Protein AF-A0A534QFB8-F1 (afdb_monomer_lite)

Secondary structure (DSSP, 8-state):
------------SSHHHHHHHHHHHHHHHHHHHHHHHHHHHHHHHHHHHHHHHHHTTSS---------------GGG------HHHHHHHHHHHHHHHHHHHHH-HHHHHHHTT---S-GGGHHHHHHHHIIIIIIHHHHHHHHHHHHHHSTTTTHHHHHHHHHHHHHHHHHHHHHHHHH---HHHHHHHHHHHHHHHHHHHHHHHHS------------PPP-

Foldseek 3Di:
DDDDDDDDDDDDDPPVVVVVVVVVVVVVVVVVVVVVVVVVVVVVVVVVVVVVVVVVPPPPPDDDDDPPPVPPDDCPPVPPDDALLVLLQVLLVVLQVQQQCQQPPVVVVCVLQVHDDPDPVCPVVSSVCSNVPRHVVSNVLSVQSNVCSVPLQVNLVSLLVSLVVLVVVLVVLVVCCVPVNDPPDSSVVSNVVSCVSSVSSNVSSVPRDHPPPPDPPPPPDDDD

Radius of gyration: 29.97 Å; chains: 1; bounding box: 71×82×106 Å

Structure (mmCIF, N/CA/C/O backbone):
data_AF-A0A534QFB8-F1
#
_entry.id   AF-A0A534QFB8-F1
#
loop_
_atom_site.group_PDB
_atom_site.id
_atom_site.type_symbol
_atom_site.label_atom_id
_atom_site.label_alt_id
_atom_site.label_comp_id
_atom_site.label_asym_id
_atom_site.label_entity_id
_atom_site.label_seq_id
_atom_site.pdbx_PDB_ins_code
_atom_site.Cartn_x
_atom_site.Cartn_y
_atom_site.Cartn_z
_atom_site.occupancy
_atom_site.B_iso_or_equiv
_atom_site.auth_seq_id
_atom_site.auth_comp_id
_atom_site.auth_asym_id
_atom_site.auth_atom_id
_atom_site.pdbx_PDB_model_num
ATOM 1 N N . MET A 1 1 ? -33.494 62.310 50.498 1.00 48.44 1 MET A N 1
ATOM 2 C CA . MET A 1 1 ? -32.361 61.360 50.443 1.00 48.44 1 MET A CA 1
ATOM 3 C C . MET A 1 1 ? -32.574 60.479 49.230 1.00 48.44 1 MET A C 1
ATOM 5 O O . MET A 1 1 ? -33.667 59.944 49.135 1.00 48.44 1 MET A O 1
ATOM 9 N N . SER A 1 2 ? -31.607 60.451 48.306 1.00 49.94 2 SER A N 1
ATOM 10 C CA . SER A 1 2 ? -31.335 59.411 47.291 1.00 49.94 2 SER A CA 1
ATOM 11 C C . SER A 1 2 ? -30.697 60.076 46.075 1.00 49.94 2 SER A C 1
ATOM 13 O O . SER A 1 2 ? -31.367 60.683 45.246 1.00 49.94 2 SER A O 1
ATOM 15 N N . SER A 1 3 ? -29.373 60.004 46.042 1.00 57.75 3 SER A N 1
ATOM 16 C CA . SER A 1 3 ? -28.504 60.440 44.956 1.00 57.75 3 SER A CA 1
ATOM 17 C C . SER A 1 3 ? -27.605 59.255 44.590 1.00 57.75 3 SER A C 1
ATOM 19 O O . SER A 1 3 ? -27.357 58.414 45.456 1.00 57.75 3 SER A O 1
ATOM 21 N N . ILE A 1 4 ? -27.050 59.288 43.368 1.00 57.69 4 ILE A N 1
ATOM 22 C CA . ILE A 1 4 ? -25.977 58.420 42.824 1.00 57.69 4 ILE A CA 1
ATOM 23 C C . ILE A 1 4 ? -26.530 57.059 42.307 1.00 57.69 4 ILE A C 1
ATOM 25 O O . ILE A 1 4 ? -27.310 56.415 42.989 1.00 57.69 4 ILE A O 1
ATOM 29 N N . SER A 1 5 ? -26.253 56.539 41.102 1.00 53.75 5 SER A N 1
ATOM 30 C CA . SER A 1 5 ? -25.060 56.648 40.258 1.00 53.75 5 SER A CA 1
ATOM 31 C C . SER A 1 5 ? -25.337 56.369 38.774 1.00 53.75 5 SER A C 1
ATOM 33 O O . SER A 1 5 ? -26.060 55.439 38.422 1.00 53.75 5 SER A O 1
ATOM 35 N N . SER A 1 6 ? -24.654 57.135 37.925 1.00 55.31 6 SER A N 1
ATOM 36 C CA . SER A 1 6 ? -24.476 56.934 36.486 1.00 55.31 6 SER A CA 1
ATOM 37 C C . SER A 1 6 ? -23.418 55.874 36.143 1.00 55.31 6 SER A C 1
ATOM 39 O O . SER A 1 6 ? -22.446 55.702 36.873 1.00 55.31 6 SER A O 1
ATOM 41 N N . ALA A 1 7 ? -23.596 55.306 34.943 1.00 61.50 7 ALA A N 1
ATOM 42 C CA . ALA A 1 7 ? -22.601 54.917 33.932 1.00 61.50 7 ALA A CA 1
ATOM 43 C C . ALA A 1 7 ? -21.503 53.887 34.264 1.00 61.50 7 ALA A C 1
ATOM 45 O O . ALA A 1 7 ? -20.575 54.174 35.007 1.00 61.50 7 ALA A O 1
ATOM 46 N N . ALA A 1 8 ? -21.484 52.779 33.506 1.00 50.09 8 ALA A N 1
ATOM 47 C CA . ALA A 1 8 ? -20.251 52.247 32.916 1.00 50.09 8 ALA A CA 1
ATOM 48 C C . ALA A 1 8 ? -20.514 51.184 31.833 1.00 50.09 8 ALA A C 1
ATOM 50 O O . ALA A 1 8 ? -21.460 50.408 31.908 1.00 50.09 8 ALA A O 1
ATOM 51 N N . CYS A 1 9 ? -19.539 51.092 30.923 1.00 46.06 9 CYS A N 1
ATOM 52 C CA . CYS A 1 9 ? -19.148 49.919 30.134 1.00 46.06 9 CYS A CA 1
ATOM 53 C C . CYS A 1 9 ? -19.670 49.814 28.687 1.00 46.06 9 CYS A C 1
ATOM 55 O O . CYS A 1 9 ? -20.481 48.963 28.336 1.00 46.06 9 CYS A O 1
ATOM 57 N N . SER A 1 10 ? -19.085 50.634 27.806 1.00 55.88 10 SER A N 1
ATOM 58 C CA . SER A 1 10 ? -19.049 50.395 26.358 1.00 55.88 10 SER A CA 1
ATOM 59 C C . SER A 1 10 ? -17.615 50.556 25.848 1.00 55.88 10 SER A C 1
ATOM 61 O O . SER A 1 10 ? -17.238 51.638 25.421 1.00 55.88 10 SER A O 1
ATOM 63 N N . THR A 1 11 ? -16.793 49.501 25.926 1.00 56.62 11 THR A N 1
ATOM 64 C CA . THR A 1 11 ? -15.461 49.430 25.279 1.00 56.62 11 THR A CA 1
ATOM 65 C C . THR A 1 11 ? -14.932 47.983 25.218 1.00 56.62 11 THR A C 1
ATOM 67 O O . THR A 1 11 ? -14.004 47.622 25.933 1.00 56.62 11 THR A O 1
ATOM 70 N N . SER A 1 12 ? -15.471 47.100 24.360 1.00 54.31 12 SER A N 1
ATOM 71 C CA . SER A 1 12 ? -14.835 45.772 24.157 1.00 54.31 12 SER A CA 1
ATOM 72 C C . SER A 1 12 ? -15.150 45.072 22.824 1.00 54.31 12 SER A C 1
ATOM 74 O O . SER A 1 12 ? -15.549 43.913 22.783 1.00 54.31 12 SER A O 1
ATOM 76 N N . THR A 1 13 ? -14.974 45.745 21.683 1.00 55.66 13 THR A N 1
ATOM 77 C CA . THR A 1 13 ? -15.097 45.073 20.363 1.00 55.66 13 THR A CA 1
ATOM 78 C C . THR A 1 13 ? -14.010 45.437 19.347 1.00 55.66 13 THR A C 1
ATOM 80 O O . THR A 1 13 ? -13.806 44.700 18.381 1.00 55.66 13 THR A O 1
ATOM 83 N N . SER A 1 14 ? -13.229 46.498 19.576 1.00 54.03 14 SER A N 1
ATOM 84 C CA . SER A 1 14 ? -12.241 46.991 18.598 1.00 54.03 14 SER A CA 1
ATOM 85 C C . SER A 1 14 ? -10.923 46.187 18.574 1.00 54.03 14 SER A C 1
ATOM 87 O O . SER A 1 14 ? -10.349 45.945 17.511 1.00 54.03 14 SER A O 1
ATOM 89 N N . SER A 1 15 ? -10.473 45.658 19.720 1.00 53.56 15 SER A N 1
ATOM 90 C CA . SER A 1 15 ? -9.182 44.946 19.834 1.00 53.56 15 SER A CA 1
ATOM 91 C C . SER A 1 15 ? -9.139 43.610 19.062 1.00 53.56 15 SER A C 1
ATOM 93 O O . SER A 1 15 ? -8.165 43.304 18.369 1.00 53.56 15 SER A O 1
ATOM 95 N N . LYS A 1 16 ? -10.237 42.838 19.060 1.00 52.81 16 LYS A N 1
ATOM 96 C CA . LYS A 1 16 ? -10.290 41.516 18.401 1.00 52.81 16 LYS A CA 1
ATOM 97 C C . LYS A 1 16 ? -10.215 41.572 16.869 1.00 52.81 16 LYS A C 1
ATOM 99 O O . LYS A 1 16 ? -9.762 40.603 16.256 1.00 52.81 16 LYS A O 1
ATOM 104 N N . ARG A 1 17 ? -10.613 42.679 16.225 1.00 52.41 17 ARG A N 1
ATOM 105 C CA . ARG A 1 17 ? -10.547 42.801 14.754 1.00 52.41 17 ARG A CA 1
ATOM 106 C C . ARG A 1 17 ? -9.124 43.032 14.237 1.00 52.41 17 ARG A C 1
ATOM 108 O O . ARG A 1 17 ? -8.785 42.494 13.184 1.00 52.41 17 ARG A O 1
ATOM 115 N N . ARG A 1 18 ? -8.258 43.740 14.976 1.00 54.69 18 ARG A N 1
ATOM 116 C CA . ARG A 1 18 ? -6.865 43.978 14.539 1.00 54.69 18 ARG A CA 1
ATOM 117 C C . ARG A 1 18 ? -5.996 42.715 14.579 1.00 54.69 18 ARG A C 1
ATOM 119 O O . ARG A 1 18 ? -5.185 42.518 13.677 1.00 54.69 18 ARG A O 1
ATOM 126 N N . ALA A 1 19 ? -6.216 41.810 15.535 1.00 53.47 19 ALA A N 1
ATOM 127 C CA . ALA A 1 19 ? -5.440 40.566 15.640 1.00 53.47 19 ALA A CA 1
ATOM 128 C C . ALA A 1 19 ? -5.720 39.558 14.500 1.00 53.47 19 ALA A C 1
ATOM 130 O O . ALA A 1 19 ? -4.818 38.842 14.056 1.00 53.47 19 ALA A O 1
ATOM 131 N N . ARG A 1 20 ? -6.954 39.523 13.973 1.00 54.84 20 ARG A N 1
ATOM 132 C CA . ARG A 1 20 ? -7.329 38.626 12.860 1.00 54.84 20 ARG A CA 1
ATOM 133 C C . ARG A 1 20 ? -6.796 39.083 11.496 1.00 54.84 20 ARG A C 1
ATOM 135 O O . ARG A 1 20 ? -6.536 38.245 10.642 1.00 54.84 20 ARG A O 1
ATOM 142 N N . SER A 1 21 ? -6.576 40.384 11.303 1.00 52.62 21 SER A N 1
ATOM 143 C CA . SER A 1 21 ? -6.041 40.918 10.040 1.00 52.62 21 SER A CA 1
ATOM 144 C C . SER A 1 21 ? -4.553 40.572 9.841 1.00 52.62 21 SER A C 1
ATOM 146 O O . SER A 1 21 ? -4.141 40.137 8.767 1.00 52.62 21 SER A O 1
ATOM 148 N N . SER A 1 22 ? -3.749 40.637 10.909 1.00 55.25 22 SER A N 1
ATOM 149 C CA . SER A 1 22 ? -2.299 40.370 10.846 1.00 55.25 22 SER A CA 1
ATOM 150 C C . SER A 1 22 ? -1.952 38.897 10.558 1.00 55.25 22 SER A C 1
ATOM 152 O O . SER A 1 22 ? -0.946 38.588 9.917 1.00 55.25 22 SER A O 1
ATOM 154 N N . SER A 1 23 ? -2.811 37.964 10.975 1.00 57.03 23 SER A N 1
ATOM 155 C CA . SER A 1 23 ? -2.599 36.522 10.789 1.00 57.03 23 SER A CA 1
ATOM 156 C C . SER A 1 23 ? -2.938 36.037 9.373 1.00 57.03 23 SER A C 1
ATOM 158 O O . SER A 1 23 ? -2.294 35.110 8.879 1.00 57.03 23 SER A O 1
ATOM 160 N N . ALA A 1 24 ? -3.883 36.685 8.685 1.00 57.88 24 ALA A N 1
ATOM 161 C CA . ALA A 1 24 ? -4.210 36.371 7.294 1.00 57.88 24 ALA A CA 1
ATOM 162 C C . ALA A 1 24 ? -3.088 36.799 6.329 1.00 57.88 24 ALA A C 1
ATOM 164 O O . ALA A 1 24 ? -2.687 36.018 5.466 1.00 57.88 24 ALA A O 1
ATOM 165 N N . VAL A 1 25 ? -2.508 37.988 6.532 1.00 59.31 25 VAL A N 1
ATOM 166 C CA . VAL A 1 25 ? -1.425 38.515 5.680 1.00 59.31 25 VAL A CA 1
ATOM 167 C C . VAL A 1 25 ? -0.155 37.657 5.780 1.00 59.31 25 VAL A C 1
ATOM 169 O O . VAL A 1 25 ? 0.458 37.345 4.758 1.00 59.31 25 VAL A O 1
ATOM 172 N N . ARG A 1 26 ? 0.200 37.165 6.979 1.00 59.56 26 ARG A N 1
ATOM 173 C CA . ARG A 1 26 ? 1.364 36.268 7.150 1.00 59.56 26 ARG A CA 1
ATOM 174 C C . ARG A 1 26 ? 1.216 34.931 6.413 1.00 59.56 26 ARG A C 1
ATOM 176 O O . ARG A 1 26 ? 2.203 34.421 5.888 1.00 59.56 26 ARG A O 1
ATOM 183 N N . ARG A 1 27 ? 0.000 34.374 6.315 1.00 59.59 27 ARG A N 1
ATOM 184 C CA . ARG A 1 27 ? -0.233 33.103 5.596 1.00 59.59 27 ARG A CA 1
ATOM 185 C C . ARG A 1 27 ? -0.089 33.243 4.081 1.00 59.59 27 ARG A C 1
ATOM 187 O O . ARG A 1 27 ? 0.358 32.300 3.431 1.00 59.59 27 ARG A O 1
ATOM 194 N N . VAL A 1 28 ? -0.434 34.403 3.520 1.00 60.19 28 VAL A N 1
ATOM 195 C CA . VAL A 1 28 ? -0.301 34.652 2.075 1.00 60.19 28 VAL A CA 1
ATOM 196 C C . VAL A 1 28 ? 1.170 34.798 1.678 1.00 60.19 28 VAL A C 1
ATOM 198 O O . VAL A 1 28 ? 1.582 34.236 0.663 1.00 60.19 28 VAL A O 1
ATOM 201 N N . HIS A 1 29 ? 1.985 35.462 2.505 1.00 55.56 29 HIS A N 1
ATOM 202 C CA . HIS A 1 29 ? 3.425 35.564 2.255 1.00 55.56 29 HIS A CA 1
ATOM 203 C C . HIS A 1 29 ? 4.137 34.208 2.357 1.00 55.56 29 HIS A C 1
ATOM 205 O O . HIS A 1 29 ? 4.905 33.875 1.459 1.00 55.56 29 HIS A O 1
ATOM 211 N N . ALA A 1 30 ? 3.813 33.378 3.356 1.00 56.94 30 ALA A N 1
ATOM 212 C CA . ALA A 1 30 ? 4.426 32.053 3.508 1.00 56.94 30 ALA A CA 1
ATOM 213 C C . ALA A 1 30 ? 4.143 31.108 2.320 1.00 56.94 30 ALA A C 1
ATOM 215 O O . ALA A 1 30 ? 5.029 30.370 1.891 1.00 56.94 30 ALA A O 1
ATOM 216 N N . LYS A 1 31 ? 2.933 31.158 1.738 1.00 56.03 31 LYS A N 1
ATOM 217 C CA . LYS A 1 31 ? 2.598 30.347 0.554 1.00 56.03 31 LYS A CA 1
ATOM 218 C C . LYS A 1 31 ? 3.376 30.766 -0.695 1.00 56.03 31 LYS A C 1
ATOM 220 O O . LYS A 1 31 ? 3.778 29.897 -1.465 1.00 56.03 31 LYS A O 1
ATOM 225 N N . LYS A 1 32 ? 3.621 32.067 -0.895 1.00 58.22 32 LYS A N 1
ATOM 226 C CA . LYS A 1 32 ? 4.434 32.536 -2.030 1.00 58.22 32 LYS A CA 1
ATOM 227 C C . LYS A 1 32 ? 5.890 32.086 -1.890 1.00 58.22 32 LYS A C 1
ATOM 229 O O . LYS A 1 32 ? 6.442 31.577 -2.858 1.00 58.22 32 LYS A O 1
ATOM 234 N N . SER A 1 33 ? 6.476 32.172 -0.695 1.00 57.50 33 SER A N 1
ATOM 235 C CA . SER A 1 33 ? 7.868 31.763 -0.445 1.00 57.50 33 SER A CA 1
ATOM 236 C C . SER A 1 33 ? 8.135 30.289 -0.775 1.00 57.50 33 SER A C 1
ATOM 238 O O . SER A 1 33 ? 9.146 29.975 -1.399 1.00 57.50 33 SER A O 1
ATOM 240 N N . ALA A 1 34 ? 7.211 29.389 -0.423 1.00 57.69 34 ALA A N 1
ATOM 241 C CA . ALA A 1 34 ? 7.346 27.960 -0.719 1.00 57.69 34 ALA A CA 1
ATOM 242 C C . ALA A 1 34 ? 7.285 27.660 -2.228 1.00 57.69 34 ALA A C 1
ATOM 244 O O . ALA A 1 34 ? 8.012 26.799 -2.722 1.00 57.69 34 ALA A O 1
ATOM 245 N N . SER A 1 35 ? 6.464 28.407 -2.974 1.00 61.66 35 SER A N 1
ATOM 246 C CA . SER A 1 35 ? 6.332 28.228 -4.423 1.00 61.66 35 SER A CA 1
ATOM 247 C C . SER A 1 35 ? 7.586 28.673 -5.189 1.00 61.66 35 SER A C 1
ATOM 249 O O . SER A 1 35 ? 7.954 28.029 -6.169 1.00 61.66 35 SER A O 1
ATOM 251 N N . TYR A 1 36 ? 8.278 29.725 -4.730 1.00 57.12 36 TYR A N 1
ATOM 252 C CA . TYR A 1 36 ? 9.546 30.166 -5.331 1.00 57.12 36 TYR A CA 1
ATOM 253 C C . TYR A 1 36 ? 10.712 29.216 -5.017 1.00 57.12 36 TYR A C 1
ATOM 255 O O . TYR A 1 36 ? 11.540 28.964 -5.890 1.00 57.12 36 TYR A O 1
ATOM 263 N N . ALA A 1 37 ? 10.755 28.637 -3.812 1.00 58.38 37 ALA A N 1
ATOM 264 C CA . ALA A 1 37 ? 11.776 27.650 -3.451 1.00 58.38 37 ALA A CA 1
ATOM 265 C C . ALA A 1 37 ? 11.653 26.353 -4.276 1.00 58.38 37 ALA A C 1
ATOM 267 O O . ALA A 1 37 ? 12.660 25.807 -4.725 1.00 58.38 37 ALA A O 1
ATOM 268 N N . ALA A 1 38 ? 10.422 25.897 -4.540 1.00 58.72 38 ALA A N 1
ATOM 269 C CA . ALA A 1 38 ? 10.179 24.735 -5.396 1.00 58.72 38 ALA A CA 1
ATOM 270 C C . ALA A 1 38 ? 10.586 24.992 -6.860 1.00 58.72 38 ALA A C 1
ATOM 272 O O . ALA A 1 38 ? 11.197 24.126 -7.483 1.00 58.72 38 ALA A O 1
ATOM 273 N N . ALA A 1 39 ? 10.315 26.190 -7.392 1.00 63.50 39 ALA A N 1
ATOM 274 C CA . ALA A 1 39 ? 10.711 26.559 -8.753 1.00 63.50 39 ALA A CA 1
ATOM 275 C C . ALA A 1 39 ? 12.242 26.610 -8.924 1.00 63.50 39 ALA A C 1
ATOM 277 O O .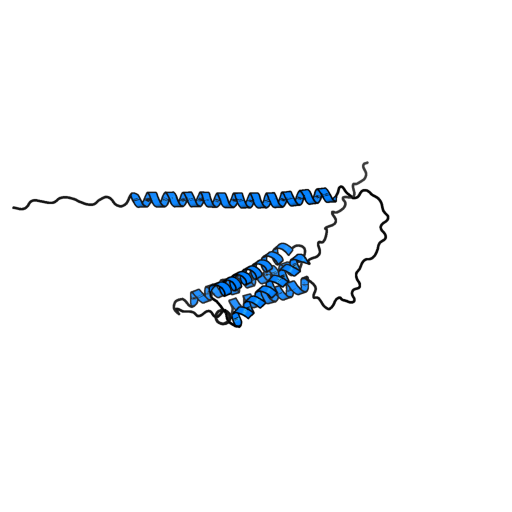 ALA A 1 39 ? 12.764 26.088 -9.906 1.00 63.50 39 ALA A O 1
ATOM 278 N N . LEU A 1 40 ? 12.969 27.156 -7.939 1.00 63.03 40 LEU A N 1
ATOM 279 C CA . LEU A 1 40 ? 14.437 27.209 -7.955 1.00 63.03 40 LEU A CA 1
ATOM 280 C C . LEU A 1 40 ? 15.090 25.816 -7.880 1.00 63.03 40 LEU A C 1
ATOM 282 O O . LEU A 1 40 ? 16.117 25.590 -8.515 1.00 63.03 40 LEU A O 1
ATOM 286 N N . SER A 1 41 ? 14.489 24.868 -7.152 1.00 68.25 41 SER A N 1
ATOM 287 C CA . SER A 1 41 ? 14.989 23.487 -7.079 1.00 68.25 41 SER A CA 1
ATOM 288 C C . SER A 1 41 ? 14.836 22.738 -8.407 1.00 68.25 41 SER A C 1
ATOM 290 O O . SER A 1 41 ? 15.749 22.015 -8.801 1.00 68.25 41 SER A O 1
ATOM 292 N N . VAL A 1 42 ? 13.722 22.935 -9.120 1.00 69.31 42 VAL A N 1
ATOM 293 C CA . VAL A 1 42 ? 13.498 22.306 -10.432 1.00 69.31 42 VAL A CA 1
ATOM 294 C C . VAL A 1 42 ? 14.472 22.857 -11.474 1.00 69.31 42 VAL A C 1
ATOM 296 O O . VAL A 1 42 ? 15.048 22.083 -12.235 1.00 69.31 42 VAL A O 1
ATOM 299 N N . ASP A 1 43 ? 14.725 24.166 -11.469 1.00 64.25 43 ASP A N 1
ATOM 300 C CA . ASP A 1 43 ? 15.638 24.795 -12.430 1.00 64.25 43 ASP A CA 1
ATOM 301 C C . ASP A 1 43 ? 17.106 24.388 -12.204 1.00 64.25 43 ASP A C 1
ATOM 303 O O . ASP A 1 43 ? 17.854 24.191 -13.165 1.00 64.25 43 ASP A O 1
ATOM 307 N N . ALA A 1 44 ? 17.512 24.179 -10.945 1.00 63.78 44 ALA A N 1
ATOM 308 C CA . ALA A 1 44 ? 18.833 23.647 -10.608 1.00 63.78 44 ALA A CA 1
ATOM 309 C C . ALA A 1 44 ? 19.013 22.197 -11.099 1.00 63.78 44 ALA A C 1
ATOM 311 O O . ALA A 1 44 ? 20.030 21.881 -11.714 1.00 63.78 44 ALA A O 1
ATOM 312 N N . ILE A 1 45 ? 17.996 21.343 -10.921 1.00 61.38 45 ILE A N 1
ATOM 313 C CA . ILE A 1 45 ? 17.998 19.953 -11.418 1.00 61.38 45 ILE A CA 1
ATOM 314 C C . ILE A 1 45 ? 18.023 19.915 -12.958 1.00 61.38 45 ILE A C 1
ATOM 316 O O . ILE A 1 45 ? 18.656 19.042 -13.554 1.00 61.38 45 ILE A O 1
ATOM 320 N N . LEU A 1 46 ? 17.364 20.866 -13.627 1.00 65.81 46 LEU A N 1
ATOM 321 C CA . LEU A 1 46 ? 17.350 20.956 -15.091 1.00 65.81 46 LEU A CA 1
ATOM 322 C C . LEU A 1 46 ? 18.629 21.565 -15.691 1.00 65.81 46 LEU A C 1
ATOM 324 O O . LEU A 1 46 ? 18.917 21.311 -16.864 1.00 65.81 46 LEU A O 1
ATOM 328 N N . ARG A 1 47 ? 19.397 22.365 -14.939 1.00 63.56 47 ARG A N 1
ATOM 329 C CA . ARG A 1 47 ? 20.734 22.821 -15.369 1.00 63.56 47 ARG A CA 1
ATOM 330 C C . ARG A 1 47 ? 21.768 21.709 -15.277 1.00 63.56 47 ARG A C 1
ATOM 332 O O . ARG A 1 47 ? 22.425 21.447 -16.276 1.00 63.56 47 ARG A O 1
ATOM 339 N N . ASP A 1 48 ? 21.813 20.996 -14.155 1.00 60.31 48 ASP A N 1
ATOM 340 C CA . ASP A 1 48 ? 22.760 19.891 -13.942 1.00 60.31 48 ASP A CA 1
ATOM 341 C C . ASP A 1 48 ? 22.627 18.796 -15.021 1.00 60.31 48 ASP A C 1
ATOM 343 O O . ASP A 1 48 ? 23.604 18.267 -15.551 1.00 60.31 48 ASP A O 1
ATOM 347 N N . ARG A 1 49 ? 21.392 18.534 -15.468 1.00 52.53 49 ARG A N 1
ATOM 348 C CA . ARG A 1 49 ? 21.125 17.561 -16.535 1.00 52.53 49 ARG A CA 1
ATOM 349 C C . ARG A 1 49 ? 21.609 17.994 -17.925 1.00 52.53 49 ARG A C 1
ATOM 351 O O . ARG A 1 49 ? 21.833 17.122 -18.763 1.00 52.53 49 ARG A O 1
ATOM 358 N N . ARG A 1 50 ? 21.724 19.302 -18.194 1.00 56.75 50 ARG A N 1
ATOM 359 C CA . ARG A 1 50 ? 22.166 19.826 -19.500 1.00 56.75 50 ARG A CA 1
ATOM 360 C C . ARG A 1 50 ? 23.680 19.755 -19.658 1.00 56.75 50 ARG A C 1
ATOM 362 O O . ARG A 1 50 ? 24.141 19.365 -20.727 1.00 56.75 50 ARG A O 1
ATOM 369 N N . ASP A 1 51 ? 24.431 20.025 -18.598 1.00 56.53 51 ASP A N 1
ATOM 370 C CA . ASP A 1 51 ? 25.897 20.013 -18.657 1.00 56.53 51 ASP A CA 1
ATOM 371 C C . ASP A 1 51 ? 26.447 18.588 -18.858 1.00 56.53 51 ASP A C 1
ATOM 373 O O . ASP A 1 51 ? 27.414 18.380 -19.594 1.00 56.53 51 ASP A O 1
ATOM 377 N N . PHE A 1 52 ? 25.754 17.574 -18.325 1.00 51.28 52 PHE A N 1
ATOM 378 C CA . PHE A 1 52 ? 26.111 16.170 -18.547 1.00 51.28 52 PHE A CA 1
ATOM 379 C C . PHE A 1 52 ? 25.912 15.712 -20.003 1.00 51.28 52 PHE A C 1
ATOM 381 O O . PHE A 1 52 ? 26.675 14.888 -20.509 1.00 51.28 52 PHE A O 1
ATOM 388 N N . THR A 1 53 ? 24.906 16.241 -20.709 1.00 54.12 53 THR A N 1
ATOM 389 C CA . THR A 1 53 ? 24.654 15.861 -22.110 1.00 54.12 53 THR A CA 1
ATOM 390 C C . THR A 1 53 ? 25.670 16.444 -23.086 1.00 54.12 53 THR A C 1
ATOM 392 O O . THR A 1 53 ? 25.971 15.798 -24.087 1.00 54.12 53 THR A O 1
ATOM 395 N N . THR A 1 54 ? 26.241 17.613 -22.793 1.00 54.78 54 THR A N 1
ATOM 396 C CA . THR A 1 54 ? 27.221 18.260 -23.678 1.00 54.78 54 THR A CA 1
ATOM 397 C C . THR A 1 54 ? 28.577 17.553 -23.622 1.00 54.78 54 THR A C 1
ATOM 399 O O . THR A 1 54 ? 29.200 17.334 -24.656 1.00 54.78 54 THR A O 1
ATOM 402 N N . SER A 1 55 ? 28.986 17.075 -22.441 1.00 52.16 55 SER A N 1
ATOM 403 C CA . SER A 1 55 ? 30.273 16.385 -22.259 1.00 52.16 55 SER A CA 1
ATOM 404 C C . SER A 1 55 ? 30.364 15.025 -22.970 1.00 52.16 55 SER A C 1
ATOM 406 O O . SER A 1 55 ? 31.469 14.560 -23.243 1.00 52.16 55 SER A O 1
ATOM 408 N N . LEU A 1 56 ? 29.239 14.375 -23.282 1.00 53.31 56 LEU A N 1
ATOM 409 C CA . LEU A 1 56 ? 29.230 13.046 -23.908 1.00 53.31 56 LEU A CA 1
ATOM 410 C C . LEU A 1 56 ? 29.351 13.066 -25.439 1.00 53.31 56 LEU A C 1
ATOM 412 O O . LEU A 1 56 ? 29.637 12.023 -26.026 1.00 53.31 56 LEU A O 1
ATOM 416 N N . TYR A 1 57 ? 29.165 14.222 -26.084 1.00 51.09 57 TYR A N 1
ATOM 417 C CA . TYR A 1 57 ? 29.242 14.339 -27.546 1.00 51.09 57 TYR A CA 1
ATOM 418 C C . TYR A 1 57 ? 30.603 14.821 -28.069 1.00 51.09 57 TYR A C 1
ATOM 420 O O . TYR A 1 57 ? 30.892 14.625 -29.246 1.00 51.09 57 TYR A O 1
ATOM 428 N N . GLU A 1 58 ? 31.471 15.376 -27.221 1.00 50.62 58 GLU A N 1
ATOM 429 C CA . GLU A 1 58 ? 32.748 15.966 -27.659 1.00 50.62 58 GLU A CA 1
ATOM 430 C C . GLU A 1 58 ? 33.926 14.969 -27.726 1.00 50.62 58 GLU A C 1
ATOM 432 O O . GLU A 1 58 ? 35.006 15.316 -28.188 1.00 50.62 58 GLU A O 1
ATOM 437 N N . GLY A 1 59 ? 33.737 13.712 -27.303 1.00 48.88 59 GLY A N 1
ATOM 438 C CA . GLY A 1 59 ? 34.837 12.752 -27.108 1.00 48.88 59 GLY A CA 1
ATOM 439 C C . GLY A 1 59 ? 34.929 11.565 -28.075 1.00 48.88 59 GLY A C 1
ATOM 440 O O . GLY A 1 59 ? 35.657 10.623 -27.770 1.00 48.88 59 GLY A O 1
ATOM 441 N N . ARG A 1 60 ? 34.183 11.516 -29.190 1.00 48.12 60 ARG A N 1
ATOM 442 C CA . ARG A 1 60 ? 34.130 10.303 -30.041 1.00 48.12 60 ARG A CA 1
ATOM 443 C C . ARG A 1 60 ? 34.297 10.573 -31.532 1.00 48.12 60 ARG A C 1
ATOM 445 O O . ARG A 1 60 ? 33.442 10.214 -32.336 1.00 48.12 60 ARG A O 1
ATOM 452 N N . ALA A 1 61 ? 35.434 11.158 -31.884 1.00 53.22 61 ALA A N 1
ATOM 453 C CA . ALA A 1 61 ? 35.892 11.291 -33.263 1.00 53.22 61 ALA A CA 1
ATOM 454 C C . ALA A 1 61 ? 37.227 10.566 -33.499 1.00 53.22 61 ALA A C 1
ATOM 456 O O . ALA A 1 61 ? 38.061 11.086 -34.218 1.00 53.22 61 ALA A O 1
ATOM 457 N N . ASP A 1 62 ? 37.422 9.365 -32.942 1.00 51.06 62 ASP A N 1
ATOM 458 C CA . ASP A 1 62 ? 38.563 8.517 -33.303 1.00 51.06 62 ASP A CA 1
ATOM 459 C C . ASP A 1 62 ? 38.073 7.135 -33.740 1.00 51.06 62 ASP A C 1
ATOM 461 O O . ASP A 1 62 ? 37.505 6.351 -32.971 1.00 51.06 62 ASP A O 1
ATOM 465 N N . GLY A 1 63 ? 38.248 6.875 -35.035 1.00 58.38 63 GLY A N 1
ATOM 466 C CA . GLY A 1 63 ? 37.904 5.626 -35.690 1.00 58.38 63 GLY A CA 1
ATOM 467 C C . GLY A 1 63 ? 38.746 4.468 -35.167 1.00 58.38 63 GLY A C 1
ATOM 468 O O . GLY A 1 63 ? 39.941 4.379 -35.427 1.00 58.38 63 GLY A O 1
ATOM 469 N N . ALA A 1 64 ? 38.094 3.529 -34.490 1.00 47.94 64 ALA A N 1
ATOM 470 C CA . ALA A 1 64 ? 38.631 2.203 -34.246 1.00 47.94 64 ALA A CA 1
ATOM 471 C C . ALA A 1 64 ? 37.532 1.175 -34.521 1.00 47.94 64 ALA A C 1
ATOM 473 O O . ALA A 1 64 ? 36.456 1.188 -33.923 1.00 47.94 64 ALA A O 1
ATOM 474 N N . THR A 1 65 ? 37.821 0.309 -35.486 1.00 50.94 65 THR A N 1
ATOM 475 C CA . THR A 1 65 ? 37.038 -0.838 -35.945 1.00 50.94 65 THR A CA 1
ATOM 476 C C . THR A 1 65 ? 36.381 -1.597 -34.792 1.00 50.94 65 THR A C 1
ATOM 478 O O . THR A 1 65 ? 37.053 -2.271 -34.007 1.00 50.94 65 THR A O 1
ATOM 481 N N . ALA A 1 66 ? 35.054 -1.508 -34.716 1.00 46.81 66 ALA A N 1
ATOM 482 C CA . ALA A 1 66 ? 34.239 -2.227 -33.753 1.00 46.81 66 ALA A CA 1
ATOM 483 C C . ALA A 1 66 ? 34.264 -3.731 -34.062 1.00 46.81 66 ALA A C 1
ATOM 485 O O . ALA A 1 66 ? 33.498 -4.238 -34.881 1.00 46.81 66 ALA A O 1
ATOM 486 N N . LYS A 1 67 ? 35.140 -4.467 -33.371 1.00 42.78 67 LYS A N 1
ATOM 487 C CA . LYS A 1 67 ? 34.903 -5.887 -33.114 1.00 42.78 67 LYS A CA 1
ATOM 488 C C . LYS A 1 67 ? 33.584 -5.978 -32.348 1.00 42.78 67 LYS A C 1
ATOM 490 O O . LYS A 1 67 ? 33.511 -5.552 -31.198 1.00 42.78 67 LYS A O 1
ATOM 495 N N . VAL A 1 68 ? 32.562 -6.539 -32.990 1.00 52.28 68 VAL A N 1
ATOM 496 C CA . VAL A 1 68 ? 31.337 -7.015 -32.341 1.00 52.28 68 VAL A CA 1
ATOM 497 C C . VAL A 1 68 ? 31.741 -8.166 -31.423 1.00 52.28 68 VAL A C 1
ATOM 499 O O . VAL A 1 68 ? 31.726 -9.336 -31.793 1.00 52.28 68 VAL A O 1
ATOM 502 N N . VAL A 1 69 ? 32.214 -7.821 -30.230 1.00 51.34 69 VAL A N 1
ATOM 503 C CA . VAL A 1 69 ? 32.276 -8.748 -29.111 1.00 51.34 69 VAL A CA 1
ATOM 504 C C . VAL A 1 69 ? 30.836 -8.838 -28.631 1.00 51.34 69 VAL A C 1
ATOM 506 O O . VAL A 1 69 ? 30.346 -7.915 -27.982 1.00 51.34 69 VAL A O 1
ATOM 509 N N . ASP A 1 70 ? 30.138 -9.904 -29.027 1.00 55.72 70 ASP A N 1
ATOM 510 C CA . ASP A 1 70 ? 28.815 -10.260 -28.507 1.00 55.72 70 ASP A CA 1
ATOM 511 C C . ASP A 1 70 ? 29.003 -10.616 -27.022 1.00 55.72 70 ASP A C 1
ATOM 513 O O . ASP A 1 70 ? 29.149 -11.770 -26.627 1.00 55.72 70 ASP A O 1
ATOM 517 N N . GLY A 1 71 ? 29.134 -9.577 -26.194 1.00 53.06 71 GLY A N 1
ATOM 518 C CA . GLY A 1 71 ? 29.365 -9.632 -24.755 1.00 53.06 71 GLY A CA 1
ATOM 519 C C . GLY A 1 71 ? 28.099 -10.000 -23.999 1.00 53.06 71 GLY A C 1
ATOM 520 O O . GLY A 1 71 ? 27.838 -9.436 -22.939 1.00 53.06 71 GLY A O 1
ATOM 521 N N . ARG A 1 72 ? 27.286 -10.904 -24.554 1.00 59.09 72 ARG A N 1
ATOM 522 C CA . ARG A 1 72 ? 26.159 -11.486 -23.840 1.00 59.09 72 ARG A CA 1
ATOM 523 C C . ARG A 1 72 ? 26.738 -12.363 -22.727 1.00 59.09 72 ARG A C 1
ATOM 525 O O . ARG A 1 72 ? 27.358 -13.382 -23.035 1.00 59.09 72 ARG A O 1
ATOM 532 N N . PRO A 1 73 ? 26.603 -11.978 -21.443 1.00 54.06 73 PRO A N 1
ATOM 533 C CA . PRO A 1 73 ? 27.017 -12.857 -20.366 1.00 54.06 73 PRO A CA 1
ATOM 534 C C . PRO A 1 73 ? 26.203 -14.158 -20.457 1.00 54.06 73 PRO A C 1
ATOM 536 O O . PRO A 1 73 ? 25.020 -14.110 -20.800 1.00 54.06 73 PRO A O 1
ATOM 539 N N . PRO A 1 74 ? 26.820 -15.318 -20.183 1.00 48.66 74 PRO A N 1
ATOM 540 C CA . PRO A 1 74 ? 26.169 -16.610 -20.333 1.00 48.66 74 PRO A CA 1
ATOM 541 C C . PRO A 1 74 ? 24.926 -16.713 -19.434 1.00 48.66 74 PRO A C 1
ATOM 543 O O . PRO A 1 74 ? 24.999 -16.563 -18.214 1.00 48.66 74 PRO A O 1
ATOM 546 N N . ASP A 1 75 ? 23.782 -17.013 -20.056 1.00 57.47 75 ASP A N 1
ATOM 547 C CA . ASP A 1 75 ? 22.452 -17.148 -19.438 1.00 57.47 75 ASP A CA 1
ATOM 548 C C . ASP A 1 75 ? 22.336 -18.308 -18.418 1.00 57.47 75 ASP A C 1
ATOM 550 O O . ASP A 1 75 ? 21.275 -18.530 -17.835 1.00 57.47 75 ASP A O 1
ATOM 554 N N . CYS A 1 76 ? 23.410 -19.054 -18.149 1.00 49.56 76 CYS A N 1
ATOM 555 C CA . CYS A 1 76 ? 23.373 -20.267 -17.328 1.00 49.56 76 CYS A CA 1
ATOM 556 C C . CYS A 1 76 ? 23.444 -20.039 -15.805 1.00 49.56 76 CYS A C 1
ATOM 558 O O . CYS A 1 76 ? 23.221 -20.985 -15.054 1.00 49.56 76 CYS A O 1
ATOM 560 N N . ILE A 1 77 ? 23.663 -18.805 -15.327 1.00 48.75 77 ILE A N 1
ATOM 561 C CA . ILE A 1 77 ? 23.494 -18.433 -13.900 1.00 48.75 77 ILE A CA 1
ATOM 562 C C . ILE A 1 77 ? 22.321 -17.452 -13.738 1.00 48.75 77 ILE A C 1
ATOM 564 O O . ILE A 1 77 ? 22.293 -16.585 -12.868 1.00 48.75 77 ILE A O 1
ATOM 568 N N . ARG A 1 78 ? 21.301 -17.553 -14.595 1.00 49.81 78 ARG A N 1
ATOM 569 C CA . ARG A 1 78 ? 20.042 -16.826 -14.411 1.00 49.81 78 ARG A CA 1
ATOM 570 C C . ARG A 1 78 ? 19.072 -17.707 -13.638 1.00 49.81 78 ARG A C 1
ATOM 572 O O . ARG A 1 78 ? 18.083 -18.190 -14.179 1.00 49.81 78 ARG A O 1
ATOM 579 N N . GLY A 1 79 ? 19.374 -17.933 -12.361 1.00 48.22 79 GLY A N 1
ATOM 580 C CA . GLY A 1 79 ? 18.456 -18.575 -11.425 1.00 48.22 79 GLY A CA 1
ATOM 581 C C . GLY A 1 79 ? 17.172 -17.757 -11.308 1.00 48.22 79 GLY A C 1
ATOM 582 O O . GLY A 1 79 ? 17.106 -16.854 -10.488 1.00 48.22 79 GLY A O 1
ATOM 583 N N . GLY A 1 80 ? 16.197 -18.023 -12.181 1.00 57.75 80 GLY A N 1
ATOM 584 C CA . GLY A 1 80 ? 14.770 -17.713 -12.046 1.00 57.75 80 GLY A CA 1
ATOM 585 C C . GLY A 1 80 ? 14.367 -16.326 -11.535 1.00 57.75 80 GLY A C 1
ATOM 586 O O . GLY A 1 80 ? 13.297 -16.209 -10.947 1.00 57.75 80 GLY A O 1
ATOM 587 N N . ILE A 1 81 ? 15.178 -15.276 -11.699 1.00 61.91 81 ILE A N 1
ATOM 588 C CA . ILE A 1 81 ? 14.797 -13.943 -11.220 1.00 61.91 81 ILE A CA 1
ATOM 589 C C . ILE A 1 81 ? 13.684 -13.447 -12.142 1.00 61.91 81 ILE A C 1
ATOM 591 O O . ILE A 1 81 ? 13.931 -13.149 -13.314 1.00 61.91 81 ILE A O 1
ATOM 595 N N . MET A 1 82 ? 12.454 -13.410 -11.621 1.00 70.12 82 MET A N 1
ATOM 596 C CA . MET A 1 82 ? 11.282 -12.895 -12.328 1.00 70.12 82 MET A CA 1
ATOM 597 C C . MET A 1 82 ? 11.609 -11.569 -13.022 1.00 70.12 82 MET A C 1
ATOM 599 O O . MET A 1 82 ? 12.329 -10.721 -12.485 1.00 70.12 82 MET A O 1
ATOM 603 N N . THR A 1 83 ? 11.088 -11.389 -14.238 1.00 86.62 83 THR A N 1
ATOM 604 C CA . THR A 1 83 ? 11.318 -10.148 -14.984 1.00 86.62 83 THR A CA 1
ATOM 605 C C . THR A 1 83 ? 10.772 -8.952 -14.190 1.00 86.62 83 THR A C 1
ATOM 607 O O . THR A 1 83 ? 9.759 -9.099 -13.502 1.00 86.62 83 THR A O 1
ATOM 610 N N . PRO A 1 84 ? 11.371 -7.749 -14.298 1.00 85.69 84 PRO A N 1
ATOM 611 C CA . PRO A 1 84 ? 10.903 -6.573 -13.557 1.00 85.69 84 PRO A CA 1
ATOM 612 C C . PRO A 1 84 ? 9.413 -6.271 -13.777 1.00 85.69 84 PRO A C 1
ATOM 614 O O . PRO A 1 84 ? 8.725 -5.833 -12.860 1.00 85.69 84 PRO A O 1
ATOM 617 N N . ARG A 1 85 ? 8.898 -6.577 -14.978 1.00 88.94 85 ARG A N 1
ATOM 618 C CA . ARG A 1 85 ? 7.467 -6.497 -15.304 1.00 88.94 85 ARG A CA 1
ATOM 619 C C . ARG A 1 85 ? 6.634 -7.442 -14.445 1.00 88.94 85 ARG A C 1
ATOM 621 O O . ARG A 1 85 ? 5.677 -6.998 -13.825 1.00 88.94 85 ARG A O 1
ATOM 628 N N . VAL A 1 86 ? 7.012 -8.720 -14.378 1.00 90.88 86 VAL A N 1
ATOM 629 C CA . VAL A 1 86 ? 6.297 -9.720 -13.570 1.00 90.88 86 VAL A CA 1
ATOM 630 C C . VAL A 1 86 ? 6.312 -9.316 -12.097 1.00 90.88 86 VAL A C 1
ATOM 632 O O . VAL A 1 86 ? 5.261 -9.320 -11.464 1.00 90.88 86 VAL A O 1
ATOM 635 N N . THR A 1 87 ? 7.456 -8.868 -11.576 1.00 91.31 87 THR A N 1
ATOM 636 C CA . THR A 1 87 ? 7.557 -8.388 -10.191 1.00 91.31 87 THR A CA 1
ATOM 637 C C . THR A 1 87 ? 6.627 -7.201 -9.926 1.00 91.31 87 THR A C 1
ATOM 639 O O . THR A 1 87 ? 5.890 -7.223 -8.942 1.00 91.31 87 THR A O 1
ATOM 642 N N . ALA A 1 88 ? 6.600 -6.187 -10.801 1.00 93.44 88 ALA A N 1
ATOM 643 C CA . ALA A 1 88 ? 5.688 -5.051 -10.643 1.00 93.44 88 ALA A CA 1
ATOM 644 C C . ALA A 1 88 ? 4.213 -5.459 -10.722 1.00 93.44 88 ALA A C 1
ATOM 646 O O . ALA A 1 88 ? 3.421 -4.967 -9.925 1.00 93.44 88 ALA A O 1
ATOM 647 N N . ILE A 1 89 ? 3.846 -6.368 -11.632 1.00 95.19 89 ILE A N 1
ATOM 648 C CA . ILE A 1 89 ? 2.472 -6.878 -11.744 1.00 95.19 89 ILE A CA 1
ATOM 649 C C . ILE A 1 89 ? 2.066 -7.580 -10.445 1.00 95.19 89 ILE A C 1
ATOM 651 O O . ILE A 1 89 ? 1.025 -7.253 -9.882 1.00 95.19 89 ILE A O 1
ATOM 655 N N . VAL A 1 90 ? 2.895 -8.498 -9.937 1.00 95.81 90 VAL A N 1
ATOM 656 C CA . VAL A 1 90 ? 2.614 -9.233 -8.693 1.00 95.81 90 VAL A CA 1
ATOM 657 C C . VAL A 1 90 ? 2.436 -8.268 -7.524 1.00 95.81 90 VAL A C 1
ATOM 659 O O . VAL A 1 90 ? 1.435 -8.342 -6.811 1.00 95.81 90 VAL A O 1
ATOM 662 N N . VAL A 1 91 ? 3.365 -7.325 -7.355 1.00 95.81 91 VAL A N 1
ATOM 663 C CA . VAL A 1 91 ? 3.286 -6.330 -6.279 1.00 95.81 91 VAL A CA 1
ATOM 664 C C . VAL A 1 91 ? 2.042 -5.450 -6.424 1.00 95.81 91 VAL A C 1
ATOM 666 O O . VAL A 1 91 ? 1.330 -5.234 -5.446 1.00 95.81 91 VAL A O 1
ATOM 669 N N . ALA A 1 92 ? 1.731 -4.982 -7.633 1.00 96.50 92 ALA A N 1
ATOM 670 C CA . ALA A 1 92 ? 0.542 -4.177 -7.886 1.00 96.50 92 ALA A CA 1
ATOM 671 C C . ALA A 1 92 ? -0.751 -4.927 -7.536 1.00 96.50 92 ALA A C 1
ATOM 673 O O . ALA A 1 92 ? -1.638 -4.348 -6.909 1.00 96.50 92 ALA A O 1
ATOM 674 N N . PHE A 1 93 ? -0.836 -6.218 -7.871 1.00 97.50 93 PHE A N 1
ATOM 675 C CA . PHE A 1 93 ? -1.963 -7.067 -7.483 1.00 97.50 93 PHE A CA 1
ATOM 676 C C . PHE A 1 93 ? -2.082 -7.217 -5.967 1.00 97.50 93 PHE A C 1
ATOM 678 O O . PHE A 1 93 ? -3.187 -7.104 -5.444 1.00 97.50 93 PHE A O 1
ATOM 685 N N . VAL A 1 94 ? -0.973 -7.417 -5.248 1.00 97.00 94 VAL A N 1
ATOM 686 C CA . VAL A 1 94 ? -0.992 -7.486 -3.776 1.00 97.00 94 VAL A CA 1
ATOM 687 C C . VAL A 1 94 ? -1.537 -6.189 -3.174 1.00 97.00 94 VAL A C 1
ATOM 689 O O . VAL A 1 94 ? -2.426 -6.234 -2.324 1.00 97.00 94 VAL A O 1
ATOM 692 N N . ILE A 1 95 ? -1.060 -5.033 -3.647 1.00 96.69 95 ILE A N 1
ATOM 693 C CA . ILE A 1 95 ? -1.533 -3.717 -3.187 1.00 96.69 95 ILE A CA 1
ATOM 694 C C . ILE A 1 95 ? -3.028 -3.543 -3.490 1.00 96.69 95 ILE A C 1
ATOM 696 O O . ILE A 1 95 ? -3.789 -3.098 -2.630 1.00 96.69 95 ILE A O 1
ATOM 700 N N . LEU A 1 96 ? -3.458 -3.919 -4.697 1.00 97.62 96 LEU A N 1
ATOM 701 C CA . LEU A 1 96 ? -4.849 -3.811 -5.127 1.00 97.62 96 LEU A CA 1
ATOM 702 C C . LEU A 1 96 ? -5.773 -4.688 -4.271 1.00 97.62 96 LEU A C 1
ATOM 704 O O . LEU A 1 96 ? -6.805 -4.209 -3.806 1.00 97.62 96 LEU A O 1
ATOM 708 N N . LEU A 1 97 ? -5.393 -5.946 -4.025 1.00 97.56 97 LEU A N 1
ATOM 709 C CA . LEU A 1 97 ? -6.150 -6.868 -3.174 1.00 97.56 97 LEU A CA 1
ATOM 710 C C . LEU A 1 97 ? -6.249 -6.355 -1.737 1.00 97.56 97 LEU A C 1
ATOM 712 O O . LEU A 1 97 ? -7.321 -6.435 -1.139 1.00 97.56 97 LEU A O 1
ATOM 716 N N . LEU A 1 98 ? -5.168 -5.779 -1.206 1.00 95.75 98 LEU A N 1
ATOM 717 C CA . LEU A 1 98 ? -5.177 -5.157 0.115 1.00 95.75 98 LEU A CA 1
ATOM 718 C C . LEU A 1 98 ? -6.139 -3.960 0.168 1.00 95.75 98 LEU A C 1
ATOM 720 O O . LEU A 1 98 ? -6.907 -3.837 1.121 1.00 95.75 98 LEU A O 1
ATOM 724 N N . GLY A 1 99 ? -6.167 -3.135 -0.883 1.00 97.00 99 GLY A N 1
ATOM 725 C CA . GLY A 1 99 ? -7.127 -2.039 -1.015 1.00 97.00 99 GLY A CA 1
ATOM 726 C C . GLY A 1 99 ? -8.579 -2.512 -1.098 1.00 97.00 99 GLY A C 1
ATOM 727 O O . GLY A 1 99 ? -9.455 -1.982 -0.417 1.00 97.00 99 GLY A O 1
ATOM 728 N N . VAL A 1 100 ? -8.858 -3.555 -1.881 1.00 98.12 100 VAL A N 1
ATOM 729 C CA . VAL A 1 100 ? -10.208 -4.138 -1.951 1.00 98.12 100 VAL A CA 1
ATOM 730 C C . VAL A 1 100 ? -10.617 -4.713 -0.591 1.00 98.12 100 VAL A C 1
ATOM 732 O O . VAL A 1 100 ? -11.734 -4.466 -0.132 1.00 98.12 100 VAL A O 1
ATOM 735 N N . ALA A 1 101 ? -9.709 -5.407 0.099 1.00 96.75 101 ALA A N 1
ATOM 736 C CA . ALA A 1 101 ? -9.957 -5.921 1.443 1.00 96.75 101 ALA A CA 1
ATOM 737 C C . ALA A 1 101 ? -10.254 -4.796 2.451 1.00 96.75 101 ALA A C 1
ATOM 739 O O . ALA A 1 101 ? -11.186 -4.931 3.240 1.00 96.75 101 ALA A O 1
ATOM 740 N N . GLY A 1 102 ? -9.534 -3.669 2.390 1.00 95.31 102 GLY A N 1
ATOM 741 C CA . GLY A 1 102 ? -9.799 -2.501 3.238 1.00 95.31 102 GLY A CA 1
ATOM 742 C C . GLY A 1 102 ? -11.122 -1.794 2.945 1.00 95.31 102 GLY A C 1
ATOM 743 O O . GLY A 1 102 ? -11.699 -1.180 3.842 1.00 95.31 102 GLY A O 1
ATOM 744 N N . LEU A 1 103 ? -11.642 -1.920 1.723 1.00 96.50 103 LEU A N 1
ATOM 745 C CA . LEU A 1 103 ? -12.950 -1.381 1.353 1.00 96.50 103 LEU A CA 1
ATOM 746 C C . LEU A 1 103 ? -14.102 -2.250 1.890 1.00 96.50 103 LEU A C 1
ATOM 748 O O . LEU A 1 103 ? -15.072 -1.725 2.446 1.00 96.50 103 LEU A O 1
ATOM 752 N N . ILE A 1 104 ? -13.984 -3.573 1.717 1.00 98.12 104 ILE A N 1
ATOM 753 C CA . ILE A 1 104 ? -15.045 -4.545 2.024 1.00 98.12 104 ILE A CA 1
ATOM 754 C C . ILE A 1 104 ? -15.048 -4.931 3.512 1.00 98.12 104 ILE A C 1
ATOM 756 O O . ILE A 1 104 ? -16.120 -5.039 4.103 1.00 98.12 104 ILE A O 1
ATOM 760 N N . TYR A 1 105 ? -13.873 -5.097 4.129 1.00 97.00 105 TYR A N 1
ATOM 761 C CA . TYR A 1 105 ? -13.711 -5.635 5.487 1.00 97.00 105 TYR A CA 1
ATOM 762 C C . TYR A 1 105 ? -12.858 -4.722 6.399 1.00 97.00 105 TYR A C 1
ATOM 764 O O . TYR A 1 105 ? -11.827 -5.161 6.924 1.00 97.00 105 TYR A O 1
ATOM 772 N N . PRO A 1 106 ? -13.243 -3.452 6.628 1.00 96.12 106 PRO A N 1
ATOM 773 C CA . PRO A 1 106 ? -12.444 -2.516 7.428 1.00 96.12 106 PRO A CA 1
ATOM 774 C C . PRO A 1 106 ? -12.264 -2.948 8.891 1.00 96.12 106 PRO A C 1
ATOM 776 O O . PRO A 1 106 ? -11.243 -2.631 9.498 1.00 96.12 106 PRO A O 1
ATOM 779 N N . GLU A 1 107 ? -13.195 -3.716 9.462 1.00 94.88 107 GLU A N 1
ATOM 780 C CA . GLU A 1 107 ? -13.093 -4.238 10.830 1.00 94.88 107 GLU A CA 1
ATOM 781 C C . GLU A 1 107 ? -11.917 -5.217 10.965 1.00 94.88 107 GLU A C 1
ATOM 783 O O . GLU A 1 107 ? -11.214 -5.232 11.977 1.00 94.88 107 GLU A O 1
ATOM 788 N N . ARG A 1 108 ? -11.660 -6.012 9.917 1.00 94.38 108 ARG A N 1
ATOM 789 C CA . ARG A 1 108 ? -10.511 -6.927 9.869 1.00 94.38 108 ARG A CA 1
ATOM 790 C C . ARG A 1 108 ? -9.199 -6.157 9.772 1.00 94.38 108 ARG A C 1
ATOM 792 O O . ARG A 1 108 ? -8.227 -6.558 10.405 1.00 94.38 108 ARG A O 1
ATOM 799 N N . ILE A 1 109 ? -9.181 -5.047 9.031 1.00 94.50 109 ILE A N 1
ATOM 800 C CA . ILE A 1 109 ? -8.003 -4.179 8.921 1.00 94.50 109 ILE A CA 1
ATOM 801 C C . ILE A 1 109 ? -7.701 -3.483 10.250 1.00 94.50 109 ILE A C 1
ATOM 803 O O . ILE A 1 109 ? -6.544 -3.466 10.657 1.00 94.50 109 ILE A O 1
ATOM 807 N N . LEU A 1 110 ? -8.716 -2.989 10.970 1.00 92.44 110 LEU A N 1
ATOM 808 C CA . LEU A 1 110 ? -8.531 -2.454 12.328 1.00 92.44 110 LEU A CA 1
ATOM 809 C C . LEU A 1 110 ? -7.872 -3.487 13.248 1.00 92.44 110 LEU A C 1
ATOM 811 O O . LEU A 1 110 ? -6.871 -3.179 13.892 1.00 92.44 110 LEU A O 1
ATOM 815 N N . GLY A 1 111 ? -8.389 -4.720 13.254 1.00 90.50 111 GLY A N 1
ATOM 816 C CA . GLY A 1 111 ? -7.827 -5.806 14.056 1.00 90.50 111 GLY A CA 1
ATOM 817 C C . GLY A 1 111 ? -6.391 -6.163 13.662 1.00 90.50 111 GLY A C 1
ATOM 818 O O . GLY A 1 111 ? -5.544 -6.328 14.536 1.00 90.50 111 GLY A O 1
ATOM 819 N N . LEU A 1 112 ? -6.093 -6.222 12.360 1.00 88.75 112 LEU A N 1
ATOM 820 C CA . LEU A 1 112 ? -4.743 -6.498 11.853 1.00 88.75 112 LEU A CA 1
ATOM 821 C C . LEU A 1 112 ? -3.742 -5.401 12.247 1.00 88.75 112 LEU A C 1
ATOM 823 O O . LEU A 1 112 ? -2.593 -5.699 12.564 1.00 88.75 112 LEU A O 1
ATOM 827 N N . LEU A 1 113 ? -4.184 -4.142 12.238 1.00 87.25 113 LEU A N 1
ATOM 828 C CA . LEU A 1 113 ? -3.379 -2.990 12.643 1.00 87.25 113 LEU A CA 1
ATOM 829 C C . LEU A 1 113 ? -3.288 -2.827 14.168 1.00 87.25 113 LEU A C 1
ATOM 831 O O . LEU A 1 113 ? -2.548 -1.966 14.635 1.00 87.25 113 LEU A O 1
ATOM 835 N N . GLY A 1 114 ? -4.019 -3.636 14.941 1.00 86.12 114 GLY A N 1
ATOM 836 C CA . GLY A 1 114 ? -4.064 -3.540 16.400 1.00 86.12 114 GLY A CA 1
ATOM 837 C C . GLY A 1 114 ? -4.841 -2.324 16.912 1.00 86.12 114 GLY A C 1
ATOM 838 O O . GLY A 1 114 ? -4.673 -1.926 18.063 1.00 86.12 114 GLY A O 1
ATOM 839 N N . PHE A 1 115 ? -5.685 -1.715 16.077 1.00 87.12 115 PHE A N 1
ATOM 840 C CA . PHE A 1 115 ? -6.506 -0.581 16.477 1.00 87.12 115 PHE A CA 1
ATOM 841 C C . PHE A 1 115 ? -7.756 -1.036 17.232 1.00 87.12 115 PHE A C 1
ATOM 843 O O . PHE A 1 115 ? -8.482 -1.930 16.798 1.00 87.12 115 PHE A O 1
ATOM 850 N N . ALA A 1 116 ? -8.039 -0.355 18.342 1.00 88.75 116 ALA A N 1
ATOM 851 C CA . ALA A 1 116 ? -9.256 -0.531 19.121 1.00 88.75 116 ALA A CA 1
ATOM 852 C C . ALA A 1 116 ? -10.110 0.739 19.056 1.00 88.75 116 ALA A C 1
ATOM 854 O O . ALA A 1 116 ? -9.630 1.847 19.311 1.00 88.75 116 ALA A O 1
ATOM 855 N N . VAL A 1 117 ? -11.393 0.580 18.731 1.00 88.06 117 VAL A N 1
ATOM 856 C CA . VAL A 1 117 ? -12.360 1.681 18.773 1.00 88.06 117 VAL A CA 1
ATOM 857 C C . VAL A 1 117 ? -12.678 1.978 20.237 1.00 88.06 117 VAL A C 1
ATOM 859 O O . VAL A 1 117 ? -13.405 1.231 20.881 1.00 88.06 117 VAL A O 1
ATOM 862 N N . GLN A 1 118 ? -12.125 3.073 20.759 1.00 88.62 118 GLN A N 1
ATOM 863 C CA . GLN A 1 118 ? -12.291 3.460 22.166 1.00 88.62 118 GLN A CA 1
ATOM 864 C C . GLN A 1 118 ? -13.710 3.949 22.487 1.00 88.62 118 GLN A C 1
ATOM 866 O O . GLN A 1 118 ? -14.216 3.711 23.579 1.00 88.62 118 GLN A O 1
ATOM 871 N N . ASN A 1 119 ? -14.367 4.630 21.541 1.00 89.06 119 ASN A N 1
ATOM 872 C CA . ASN A 1 119 ? -15.725 5.139 21.715 1.00 89.06 119 ASN A CA 1
ATOM 873 C C . ASN A 1 119 ? -16.651 4.603 20.608 1.00 89.06 119 ASN A C 1
ATOM 875 O O . ASN A 1 119 ? -16.460 4.959 19.439 1.00 89.06 119 ASN A O 1
ATOM 879 N N . PRO A 1 120 ? -17.681 3.805 20.948 1.00 88.38 120 PRO A N 1
ATOM 880 C CA . PRO A 1 120 ? -18.593 3.230 19.962 1.00 88.38 120 PRO A CA 1
ATOM 881 C C . PRO A 1 120 ? -19.388 4.290 19.187 1.00 88.38 120 PRO A C 1
ATOM 883 O O . PRO A 1 120 ? -19.726 4.059 18.027 1.00 88.38 120 PRO A O 1
ATOM 886 N N . ALA A 1 121 ? -19.612 5.482 19.755 1.00 90.56 121 ALA A N 1
ATOM 887 C CA . ALA A 1 121 ? -20.288 6.582 19.062 1.00 90.56 121 ALA A CA 1
ATOM 888 C C . ALA A 1 121 ? -19.508 7.098 17.833 1.00 90.56 121 ALA A C 1
ATOM 890 O O . ALA A 1 121 ? -20.089 7.730 16.952 1.00 90.56 121 ALA A O 1
ATOM 891 N N . HIS A 1 122 ? -18.205 6.809 17.744 1.00 91.88 122 HIS A N 1
ATOM 892 C CA . HIS A 1 122 ? -17.342 7.193 16.623 1.00 91.88 122 HIS A CA 1
ATOM 893 C C . HIS A 1 122 ? -16.918 6.009 15.745 1.00 91.88 122 HIS A C 1
ATOM 895 O O . HIS A 1 122 ? -16.084 6.178 14.854 1.00 91.88 122 HIS A O 1
ATOM 901 N N . ALA A 1 123 ? -17.505 4.824 15.943 1.00 92.38 123 ALA A N 1
ATOM 902 C CA . ALA A 1 123 ? -17.155 3.630 15.176 1.00 92.38 123 ALA A CA 1
ATOM 903 C C . ALA A 1 123 ? -17.329 3.843 13.663 1.00 92.38 123 ALA A C 1
ATOM 905 O O . ALA A 1 123 ? -16.442 3.506 12.885 1.00 92.38 123 ALA A O 1
ATOM 906 N N . ALA A 1 124 ? -18.427 4.480 13.243 1.00 92.81 124 ALA A N 1
ATOM 907 C CA . ALA A 1 124 ? -18.679 4.760 11.830 1.00 92.81 124 ALA A CA 1
ATOM 908 C C . ALA A 1 124 ? -17.608 5.671 11.203 1.00 92.81 124 ALA A C 1
ATOM 910 O O . ALA A 1 124 ? -17.185 5.429 10.074 1.00 92.81 124 ALA A O 1
ATOM 911 N N . ALA A 1 125 ? -17.133 6.678 11.943 1.00 93.06 125 ALA A N 1
ATOM 912 C CA . ALA A 1 125 ? -16.068 7.565 11.482 1.00 93.06 125 ALA A CA 1
ATOM 913 C C . ALA A 1 125 ? -14.733 6.815 11.364 1.00 93.06 125 ALA A C 1
ATOM 915 O O . ALA A 1 125 ? -14.085 6.891 10.326 1.00 93.06 125 ALA A O 1
ATOM 916 N N . ALA A 1 126 ? -14.370 6.014 12.373 1.00 93.50 126 ALA A N 1
ATOM 917 C CA . ALA A 1 126 ? -13.152 5.202 12.343 1.00 93.50 126 ALA A CA 1
ATOM 918 C C . ALA A 1 126 ? -13.149 4.199 11.173 1.00 93.50 126 ALA A C 1
ATOM 920 O O . ALA A 1 126 ? -12.160 4.081 10.453 1.00 93.50 126 ALA A O 1
ATOM 921 N N . LEU A 1 127 ? -14.274 3.518 10.930 1.00 95.00 127 LEU A N 1
ATOM 922 C CA . LEU A 1 127 ? -14.418 2.617 9.783 1.00 95.00 127 LEU A CA 1
ATOM 923 C C . LEU A 1 127 ? -14.370 3.374 8.447 1.00 95.00 127 LEU A C 1
ATOM 925 O O . LEU A 1 127 ? -13.841 2.850 7.467 1.00 95.00 127 LEU A O 1
ATOM 929 N N . GLY A 1 128 ? -14.904 4.597 8.397 1.00 95.00 128 GLY A N 1
ATOM 930 C CA . GLY A 1 128 ? -14.810 5.485 7.237 1.00 95.00 128 GLY A CA 1
ATOM 931 C C . GLY A 1 128 ? -13.365 5.849 6.895 1.00 95.00 128 GLY A C 1
ATOM 932 O O . GLY A 1 128 ? -12.954 5.694 5.744 1.00 95.00 128 GLY A O 1
ATOM 933 N N . GLU A 1 129 ? -12.577 6.237 7.897 1.00 95.00 129 GLU A N 1
ATOM 934 C CA . GLU A 1 129 ? -11.148 6.533 7.734 1.00 95.00 129 GLU A CA 1
ATOM 935 C C . GLU A 1 129 ? -10.377 5.318 7.219 1.00 95.00 129 GLU A C 1
ATOM 937 O O . GLU A 1 129 ? -9.582 5.436 6.285 1.00 95.00 129 GLU 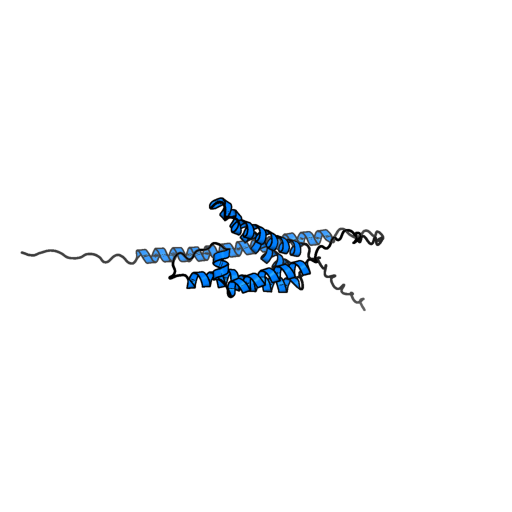A O 1
ATOM 942 N N . VAL A 1 130 ? -10.655 4.126 7.754 1.00 95.81 130 VAL A N 1
ATOM 943 C CA . VAL A 1 130 ? -10.002 2.888 7.305 1.00 95.81 130 VAL A CA 1
ATOM 944 C C . VAL A 1 130 ? -10.332 2.583 5.845 1.00 95.81 130 VAL A C 1
ATOM 946 O O . VAL A 1 130 ? -9.427 2.295 5.059 1.00 95.81 130 VAL A O 1
ATOM 949 N N . ARG A 1 131 ? -11.603 2.711 5.446 1.00 97.06 131 ARG A N 1
ATOM 950 C CA . ARG A 1 131 ? -12.012 2.526 4.044 1.00 97.06 131 ARG A CA 1
ATOM 951 C C . ARG A 1 131 ? -11.373 3.554 3.115 1.00 97.06 131 ARG A C 1
ATOM 953 O O . ARG A 1 131 ? -11.040 3.206 1.987 1.00 97.06 131 ARG A O 1
ATOM 960 N N . ALA A 1 132 ? -11.192 4.797 3.551 1.00 96.81 132 ALA A N 1
ATOM 961 C CA . ALA A 1 132 ? -10.570 5.831 2.728 1.00 96.81 132 ALA A CA 1
ATOM 962 C C . ALA A 1 132 ? -9.052 5.611 2.572 1.00 96.81 132 ALA A C 1
ATOM 964 O O . ALA A 1 132 ? -8.532 5.627 1.454 1.00 96.81 132 ALA A O 1
ATOM 965 N N . THR A 1 133 ? -8.353 5.371 3.684 1.00 94.38 133 THR A N 1
ATOM 966 C CA . THR A 1 133 ? -6.881 5.327 3.753 1.00 94.38 133 THR A CA 1
ATOM 967 C C . THR A 1 133 ? -6.287 3.973 3.380 1.00 94.38 133 THR A C 1
ATOM 969 O O . THR A 1 133 ? -5.338 3.923 2.604 1.00 94.38 133 THR A O 1
ATOM 972 N N . TYR A 1 134 ? -6.843 2.873 3.887 1.00 93.94 134 TYR A N 1
ATOM 973 C CA . TYR A 1 134 ? -6.360 1.518 3.594 1.00 93.94 134 TYR A CA 1
ATOM 974 C C . TYR A 1 134 ? -7.155 0.841 2.480 1.00 93.94 134 TYR A C 1
ATOM 976 O O . TYR A 1 134 ? -6.675 -0.122 1.894 1.00 93.94 134 TYR A O 1
ATOM 984 N N . GLY A 1 135 ? -8.360 1.338 2.183 1.00 96.00 135 GLY A N 1
ATOM 985 C CA . GLY A 1 135 ? -9.172 0.873 1.065 1.00 96.00 135 GLY A CA 1
ATOM 986 C C . GLY A 1 135 ? -8.910 1.667 -0.215 1.00 96.00 135 GLY A C 1
ATOM 987 O O . GLY A 1 135 ? -8.091 1.286 -1.049 1.00 96.00 135 GLY A O 1
ATOM 988 N N . GLY A 1 136 ? -9.603 2.796 -0.369 1.00 96.81 136 GLY A N 1
ATOM 989 C CA . GLY A 1 136 ? -9.624 3.606 -1.589 1.00 96.81 136 GLY A CA 1
ATOM 990 C C . GLY A 1 136 ? -8.239 4.044 -2.070 1.00 96.81 136 GLY A C 1
ATOM 991 O O . GLY A 1 136 ? -7.922 3.870 -3.248 1.00 96.81 136 GLY A O 1
ATOM 992 N N . LEU A 1 137 ? -7.386 4.548 -1.170 1.00 96.25 137 LEU A N 1
ATOM 993 C CA . LEU A 1 137 ? -6.017 4.940 -1.523 1.00 96.25 137 LEU A CA 1
ATOM 994 C C . LEU A 1 137 ? -5.214 3.753 -2.079 1.00 96.25 137 LEU A C 1
ATOM 996 O O . LEU A 1 137 ? -4.536 3.893 -3.095 1.00 96.25 137 LEU A O 1
ATOM 1000 N N . PHE A 1 138 ? -5.309 2.580 -1.447 1.00 96.25 138 PHE A N 1
ATOM 1001 C CA . PHE A 1 138 ? -4.572 1.388 -1.868 1.00 96.25 138 PHE A CA 1
ATOM 1002 C C . PHE A 1 138 ? -5.123 0.807 -3.168 1.00 96.25 138 PHE A C 1
ATOM 1004 O O . PHE A 1 138 ? -4.338 0.356 -3.998 1.00 96.25 138 PHE A O 1
ATOM 1011 N N . VAL A 1 139 ? -6.433 0.898 -3.412 1.00 98.12 139 VAL A N 1
ATOM 1012 C CA . VAL A 1 139 ? -7.022 0.527 -4.708 1.00 98.12 139 VAL A CA 1
ATOM 1013 C C . VAL A 1 139 ? -6.434 1.381 -5.831 1.00 98.12 139 VAL A C 1
ATOM 1015 O O . VAL A 1 139 ? -5.936 0.841 -6.819 1.00 98.12 139 VAL A O 1
ATOM 1018 N N . ILE A 1 140 ? -6.438 2.709 -5.679 1.00 97.75 140 ILE A N 1
ATOM 1019 C CA . ILE A 1 140 ? -5.913 3.616 -6.711 1.00 97.75 140 ILE A CA 1
ATOM 1020 C C . ILE A 1 140 ? -4.401 3.454 -6.876 1.00 97.75 140 ILE A C 1
ATOM 1022 O O . ILE A 1 140 ? -3.906 3.420 -8.002 1.00 97.75 140 ILE A O 1
ATOM 1026 N N . MET A 1 141 ? -3.664 3.304 -5.777 1.00 96.81 141 MET A N 1
ATOM 1027 C CA . MET A 1 141 ? -2.223 3.068 -5.808 1.00 96.81 141 MET A CA 1
ATOM 1028 C C . MET A 1 141 ? -1.876 1.737 -6.490 1.00 96.81 141 MET A C 1
ATOM 1030 O O . MET A 1 141 ? -0.978 1.701 -7.330 1.00 96.81 141 MET A O 1
ATOM 1034 N N . GLY A 1 142 ? -2.601 0.660 -6.177 1.00 96.31 142 GLY A N 1
ATOM 1035 C CA . GLY A 1 142 ? -2.439 -0.650 -6.807 1.00 96.31 142 GLY A CA 1
ATOM 1036 C C . GLY A 1 142 ? -2.763 -0.607 -8.298 1.00 96.31 142 GLY A C 1
ATOM 1037 O O . GLY A 1 142 ? -1.989 -1.112 -9.107 1.00 96.31 142 GLY A O 1
ATOM 1038 N N . LEU A 1 143 ? -3.840 0.081 -8.687 1.00 97.38 143 LEU A N 1
ATOM 1039 C CA . LEU A 1 143 ? -4.189 0.275 -10.094 1.00 97.38 143 LEU A CA 1
ATOM 1040 C C . LEU A 1 143 ? -3.130 1.104 -10.835 1.00 97.38 143 LEU A C 1
ATOM 1042 O O . LEU A 1 143 ? -2.729 0.745 -11.939 1.00 97.38 143 LEU A O 1
ATOM 1046 N N . ALA A 1 144 ? -2.632 2.181 -10.225 1.00 96.25 144 ALA A N 1
ATOM 1047 C CA . ALA A 1 144 ? -1.570 2.999 -10.801 1.00 96.25 144 ALA A CA 1
ATOM 1048 C C . ALA A 1 144 ? -0.261 2.209 -10.963 1.00 96.25 144 ALA A C 1
ATOM 1050 O O . ALA A 1 144 ? 0.401 2.337 -11.995 1.00 96.25 144 ALA A O 1
ATOM 1051 N N . ALA A 1 145 ? 0.090 1.365 -9.987 1.00 95.31 145 ALA A N 1
ATOM 1052 C CA . ALA A 1 145 ? 1.224 0.450 -10.084 1.00 95.31 145 ALA A CA 1
ATOM 1053 C C . ALA A 1 145 ? 1.015 -0.592 -11.194 1.00 95.31 145 ALA A C 1
ATOM 1055 O O . ALA A 1 145 ? 1.939 -0.848 -11.962 1.00 95.31 145 ALA A O 1
ATOM 1056 N N . LEU A 1 146 ? -0.196 -1.142 -11.326 1.00 96.56 146 LEU A N 1
ATOM 1057 C CA . LEU A 1 146 ? -0.529 -2.141 -12.343 1.00 96.56 146 LEU A CA 1
ATOM 1058 C C . LEU A 1 146 ? -0.433 -1.548 -13.753 1.00 96.56 146 LEU A C 1
ATOM 1060 O O . LEU A 1 146 ? 0.196 -2.133 -14.631 1.00 96.56 146 LEU A O 1
ATOM 1064 N N . LEU A 1 147 ? -0.983 -0.348 -13.952 1.00 95.12 147 LEU A N 1
ATOM 1065 C CA . LEU A 1 147 ? -0.865 0.388 -15.212 1.00 95.12 147 LEU A CA 1
ATOM 1066 C C . LEU A 1 147 ? 0.595 0.734 -15.529 1.00 95.12 147 LEU A C 1
ATOM 1068 O O . LEU A 1 147 ? 1.029 0.604 -16.672 1.00 95.12 147 LEU A O 1
ATOM 1072 N N . ALA A 1 148 ? 1.374 1.130 -14.520 1.00 92.69 148 ALA A N 1
ATOM 1073 C CA . ALA A 1 148 ? 2.802 1.386 -14.676 1.00 92.69 148 ALA A CA 1
ATOM 1074 C C . ALA A 1 148 ? 3.614 0.112 -14.975 1.00 92.69 148 ALA A C 1
ATOM 1076 O O . ALA A 1 148 ? 4.677 0.202 -15.585 1.00 92.69 148 ALA A O 1
ATOM 1077 N N . ALA A 1 149 ? 3.124 -1.068 -14.588 1.00 92.12 149 ALA A N 1
ATOM 1078 C CA . ALA A 1 149 ? 3.803 -2.338 -14.818 1.00 92.12 149 ALA A CA 1
ATOM 1079 C C . ALA A 1 149 ? 3.752 -2.805 -16.286 1.00 92.12 149 ALA A C 1
ATOM 1081 O O . ALA A 1 149 ? 4.635 -3.558 -16.705 1.00 92.12 149 ALA A O 1
ATOM 1082 N N . PHE A 1 150 ? 2.769 -2.350 -17.077 1.00 91.00 150 PHE A N 1
ATOM 1083 C CA . PHE A 1 150 ? 2.695 -2.664 -18.511 1.00 91.00 150 PHE A CA 1
ATOM 1084 C C . PHE A 1 150 ? 3.841 -2.031 -19.310 1.00 91.00 150 PHE A C 1
ATOM 1086 O O . PHE A 1 150 ? 4.395 -2.671 -20.204 1.00 91.00 150 PHE A O 1
ATOM 1093 N N . ASP A 1 151 ? 4.251 -0.818 -18.937 1.00 88.44 151 ASP A N 1
ATOM 1094 C CA . ASP A 1 151 ? 5.453 -0.167 -19.454 1.00 88.44 151 ASP A CA 1
ATOM 1095 C C . ASP A 1 151 ? 6.277 0.442 -18.303 1.00 88.44 151 ASP A C 1
ATOM 1097 O O . ASP A 1 151 ? 6.169 1.643 -18.011 1.00 88.44 151 ASP A O 1
ATOM 1101 N N . PRO A 1 152 ? 7.118 -0.372 -17.635 1.00 84.81 152 PRO A N 1
ATOM 1102 C CA . PRO A 1 152 ? 7.893 0.083 -16.487 1.00 84.81 152 PRO A CA 1
ATOM 1103 C C . PRO A 1 152 ? 8.998 1.065 -16.885 1.00 84.81 152 PRO A C 1
ATOM 1105 O O . PRO A 1 152 ? 9.506 1.778 -16.024 1.00 84.81 152 PRO A O 1
ATOM 1108 N N . VAL A 1 153 ? 9.382 1.118 -18.168 1.00 85.12 153 VAL A N 1
ATOM 1109 C CA . VAL A 1 153 ? 10.458 1.989 -18.658 1.00 85.12 153 VAL A CA 1
ATOM 1110 C C . VAL A 1 153 ? 9.981 3.431 -18.727 1.00 85.12 153 VAL A C 1
ATOM 1112 O O . VAL A 1 153 ? 10.675 4.313 -18.221 1.00 85.12 153 VAL A O 1
ATOM 1115 N N . SER A 1 154 ? 8.794 3.658 -19.289 1.00 88.00 154 SER A N 1
ATOM 1116 C CA . SER A 1 154 ? 8.170 4.984 -19.340 1.00 88.00 154 SER A CA 1
ATOM 1117 C C . SER A 1 154 ? 7.658 5.430 -17.961 1.00 88.00 154 SER A C 1
ATOM 1119 O O . SER A 1 154 ? 7.750 6.600 -17.589 1.00 88.00 154 SER A O 1
ATOM 1121 N N . ASN A 1 155 ? 7.194 4.487 -17.132 1.00 92.19 155 ASN A N 1
ATOM 1122 C CA . ASN A 1 155 ? 6.533 4.790 -15.858 1.00 92.19 155 ASN A CA 1
ATOM 1123 C C . ASN A 1 155 ? 7.420 4.645 -14.607 1.00 92.19 155 ASN A C 1
ATOM 1125 O O . ASN A 1 155 ? 6.893 4.544 -13.493 1.00 92.19 155 ASN A O 1
ATOM 1129 N N . ARG A 1 156 ? 8.754 4.692 -14.738 1.00 90.81 156 ARG A N 1
ATOM 1130 C CA . ARG A 1 156 ? 9.684 4.555 -13.593 1.00 90.81 156 ARG A CA 1
ATOM 1131 C C . ARG A 1 156 ? 9.381 5.514 -12.455 1.00 90.81 156 ARG A C 1
ATOM 1133 O O . ARG A 1 156 ? 9.419 5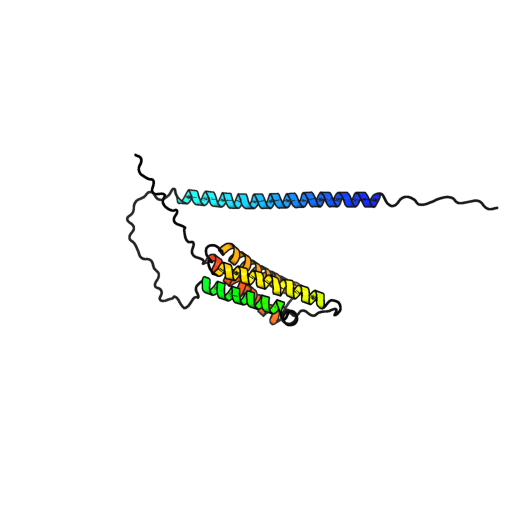.117 -11.297 1.00 90.81 156 ARG A O 1
ATOM 1140 N N . GLY A 1 157 ? 9.049 6.764 -12.781 1.00 91.12 157 GLY A N 1
ATOM 1141 C CA . GLY A 1 157 ? 8.717 7.777 -11.779 1.00 91.12 157 GLY A CA 1
ATOM 1142 C C . GLY A 1 157 ? 7.522 7.371 -10.914 1.00 91.12 157 GLY A C 1
ATOM 1143 O O . GLY A 1 157 ? 7.560 7.560 -9.702 1.00 91.12 157 GLY A O 1
ATOM 1144 N N . ARG A 1 158 ? 6.498 6.743 -11.509 1.00 93.44 158 ARG A N 1
ATOM 1145 C CA . ARG A 1 158 ? 5.309 6.265 -10.784 1.00 93.44 158 ARG A CA 1
ATOM 1146 C C . ARG A 1 158 ? 5.648 5.078 -9.887 1.00 93.44 158 ARG A C 1
ATOM 1148 O O . ARG A 1 158 ? 5.292 5.095 -8.715 1.00 93.44 158 ARG A O 1
ATOM 1155 N N . LEU A 1 159 ? 6.381 4.092 -10.408 1.00 94.25 159 LEU A N 1
ATOM 1156 C CA . LEU A 1 159 ? 6.814 2.927 -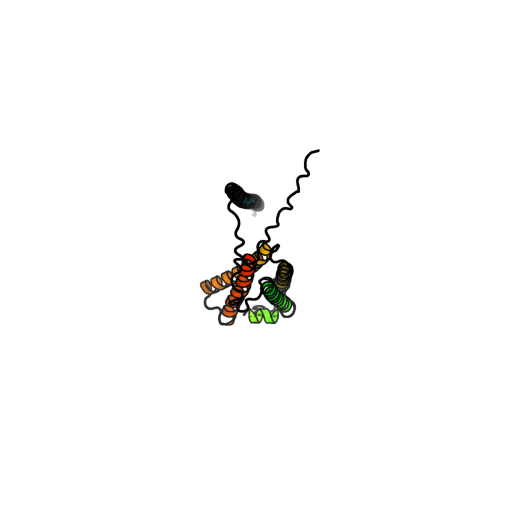9.625 1.00 94.25 159 LEU A CA 1
ATOM 1157 C C . LEU A 1 159 ? 7.719 3.340 -8.458 1.00 94.25 159 LEU A C 1
ATOM 1159 O O . LEU A 1 159 ? 7.512 2.882 -7.337 1.00 94.25 159 LEU A O 1
ATOM 1163 N N . ARG A 1 160 ? 8.659 4.265 -8.695 1.00 95.69 160 ARG A N 1
ATOM 1164 C CA . ARG A 1 160 ? 9.539 4.807 -7.654 1.00 95.69 160 ARG A CA 1
ATOM 1165 C C . ARG A 1 160 ? 8.747 5.592 -6.611 1.00 95.69 160 ARG A C 1
ATOM 1167 O O . ARG A 1 160 ? 8.974 5.385 -5.429 1.00 95.69 160 ARG A O 1
ATOM 1174 N N . LEU A 1 161 ? 7.807 6.449 -7.017 1.00 96.19 161 LEU A N 1
ATOM 1175 C CA . LEU A 1 161 ? 6.966 7.205 -6.081 1.00 96.19 161 LEU A CA 1
ATOM 1176 C C . LEU A 1 161 ? 6.156 6.273 -5.173 1.00 96.19 161 LEU A C 1
ATOM 1178 O O . LEU A 1 161 ? 6.142 6.465 -3.961 1.00 96.19 161 LEU A O 1
ATOM 1182 N N . ILE A 1 162 ? 5.517 5.255 -5.751 1.00 96.56 162 ILE A N 1
ATOM 1183 C CA . ILE A 1 162 ? 4.743 4.273 -4.986 1.00 96.56 162 ILE A CA 1
ATOM 1184 C C . ILE A 1 162 ? 5.676 3.494 -4.053 1.00 96.56 162 ILE A C 1
ATOM 1186 O O . ILE A 1 162 ? 5.391 3.387 -2.865 1.00 96.56 162 ILE A O 1
ATOM 1190 N N . GLY A 1 163 ? 6.824 3.022 -4.545 1.00 96.38 163 GLY A N 1
ATOM 1191 C CA . GLY A 1 163 ? 7.819 2.343 -3.713 1.00 96.38 163 GLY A CA 1
ATOM 1192 C C . GLY A 1 163 ? 8.315 3.205 -2.546 1.00 96.38 163 GLY A C 1
ATOM 1193 O O . GLY A 1 163 ? 8.368 2.737 -1.412 1.00 96.38 163 GLY A O 1
ATOM 1194 N N . LEU A 1 164 ? 8.596 4.488 -2.789 1.00 97.38 164 LEU A N 1
ATOM 1195 C CA . LEU A 1 164 ? 8.991 5.444 -1.753 1.00 97.38 164 LEU A CA 1
ATOM 1196 C C . LEU A 1 164 ? 7.873 5.720 -0.745 1.00 97.38 164 LEU A C 1
ATOM 1198 O O . LEU A 1 164 ? 8.173 5.925 0.426 1.00 97.38 164 LEU A O 1
ATOM 1202 N N . LEU A 1 165 ? 6.604 5.695 -1.160 1.00 96.81 165 LEU A N 1
ATOM 1203 C CA . LEU A 1 165 ? 5.476 5.818 -0.235 1.00 96.81 165 LEU A CA 1
ATOM 1204 C C . LEU A 1 165 ? 5.464 4.656 0.771 1.00 96.81 165 LEU A C 1
ATOM 1206 O O . LEU A 1 165 ? 5.321 4.879 1.971 1.00 96.81 165 LEU A O 1
ATOM 1210 N N . TRP A 1 166 ? 5.686 3.430 0.290 1.00 97.12 166 TRP A N 1
ATOM 1211 C CA . TRP A 1 166 ? 5.795 2.233 1.129 1.00 97.12 166 TRP A CA 1
ATOM 1212 C C . TRP A 1 166 ? 7.017 2.276 2.053 1.00 97.12 166 TRP A C 1
ATOM 1214 O O . TRP A 1 166 ? 6.907 1.962 3.236 1.00 97.12 166 TRP A O 1
ATOM 1224 N N . LEU A 1 167 ? 8.169 2.733 1.555 1.00 97.50 167 LEU A N 1
ATOM 1225 C CA . LEU A 1 167 ? 9.359 2.924 2.391 1.00 97.50 167 LEU A CA 1
ATOM 1226 C C . LEU A 1 167 ? 9.174 4.048 3.420 1.00 97.50 167 LEU A C 1
ATOM 1228 O O . LEU A 1 167 ? 9.667 3.939 4.539 1.00 97.50 167 LEU A O 1
ATOM 1232 N N . GLY A 1 168 ? 8.429 5.100 3.077 1.00 97.25 168 GLY A N 1
ATOM 1233 C CA . GLY A 1 168 ? 8.033 6.153 4.008 1.00 97.25 168 GLY A CA 1
ATOM 1234 C C . GLY A 1 168 ? 7.132 5.623 5.125 1.00 97.25 168 GLY A C 1
ATOM 1235 O O . GLY A 1 168 ? 7.354 5.957 6.287 1.00 97.25 168 GLY A O 1
ATOM 1236 N N . ALA A 1 169 ? 6.175 4.746 4.801 1.00 95.25 169 ALA A N 1
ATOM 1237 C CA . ALA A 1 169 ? 5.357 4.051 5.798 1.00 95.25 169 ALA A CA 1
ATOM 1238 C C . ALA A 1 169 ? 6.218 3.167 6.719 1.00 95.25 169 ALA A C 1
ATOM 1240 O O . ALA A 1 169 ? 6.121 3.292 7.941 1.00 95.25 169 ALA A O 1
ATOM 1241 N N . CYS A 1 170 ? 7.140 2.385 6.144 1.00 96.88 170 CYS A N 1
ATOM 1242 C CA . CYS A 1 170 ? 8.103 1.577 6.895 1.00 96.88 170 CYS A CA 1
ATOM 1243 C C . CYS A 1 170 ? 8.943 2.438 7.854 1.00 96.88 170 CYS A C 1
ATOM 1245 O O . CYS A 1 170 ? 9.093 2.103 9.029 1.00 96.88 170 CYS A O 1
ATOM 1247 N N . ALA A 1 171 ? 9.472 3.568 7.376 1.00 97.31 171 ALA A N 1
ATOM 1248 C CA . ALA A 1 171 ? 10.243 4.500 8.195 1.00 97.31 171 ALA A CA 1
ATOM 1249 C C . ALA A 1 171 ? 9.391 5.118 9.314 1.00 97.31 171 ALA A C 1
ATOM 1251 O O . ALA A 1 171 ? 9.847 5.207 10.453 1.00 97.31 171 ALA A O 1
ATOM 1252 N N . GLY A 1 172 ? 8.141 5.487 9.019 1.00 96.88 172 GLY A N 1
ATOM 1253 C CA . GLY A 1 172 ? 7.188 5.976 10.014 1.00 96.88 172 GLY A CA 1
ATOM 1254 C C . GLY A 1 172 ? 6.905 4.948 11.111 1.00 96.88 172 GLY A C 1
ATOM 1255 O O . GLY A 1 172 ? 6.887 5.304 12.289 1.00 96.88 172 GLY A O 1
ATOM 1256 N N . ARG A 1 173 ? 6.765 3.663 10.759 1.00 94.75 173 ARG A N 1
ATOM 1257 C CA . ARG A 1 173 ? 6.620 2.591 11.756 1.00 94.75 173 ARG A CA 1
ATOM 1258 C C . ARG A 1 173 ? 7.871 2.406 12.594 1.00 94.75 173 ARG A C 1
ATOM 1260 O O . ARG A 1 173 ? 7.746 2.290 13.804 1.00 94.75 173 ARG A O 1
ATOM 1267 N N . LEU A 1 174 ? 9.056 2.403 11.985 1.00 96.88 174 LEU A N 1
ATOM 1268 C CA . LEU A 1 174 ? 10.319 2.297 12.725 1.00 96.88 174 LEU A CA 1
ATOM 1269 C C . LEU A 1 174 ? 10.516 3.471 13.691 1.00 96.88 174 LEU A C 1
ATOM 1271 O O . LEU A 1 174 ? 10.982 3.265 14.809 1.00 96.88 174 LEU A O 1
ATOM 1275 N N . LEU A 1 175 ? 10.107 4.680 13.297 1.00 97.31 175 LEU A N 1
ATOM 1276 C CA . LEU A 1 175 ? 10.057 5.823 14.206 1.00 97.31 175 LEU A CA 1
ATOM 1277 C C . LEU A 1 175 ? 9.077 5.575 15.362 1.00 97.31 175 LEU A C 1
ATOM 1279 O O . LEU A 1 175 ? 9.424 5.847 16.505 1.00 97.31 175 LEU A O 1
ATOM 1283 N N . GLY A 1 176 ? 7.898 5.012 15.091 1.00 94.75 176 GLY A N 1
ATOM 1284 C CA . GLY A 1 176 ? 6.964 4.578 16.134 1.00 94.75 176 GLY A CA 1
ATOM 1285 C C . GLY A 1 176 ? 7.583 3.552 17.088 1.00 94.75 176 GLY A C 1
ATOM 1286 O O . GLY A 1 176 ? 7.467 3.699 18.295 1.00 94.75 176 GLY A O 1
ATOM 1287 N N . VAL A 1 177 ? 8.338 2.572 16.578 1.00 96.00 177 VAL A N 1
ATOM 1288 C CA . VAL A 1 177 ? 9.068 1.613 17.431 1.00 96.00 177 VAL A CA 1
ATOM 1289 C C . VAL A 1 177 ? 10.096 2.314 18.317 1.00 96.00 177 VAL A C 1
ATOM 1291 O O . VAL A 1 177 ? 10.263 1.961 19.482 1.00 96.00 177 VAL A O 1
ATOM 1294 N N . TYR A 1 178 ? 10.788 3.311 17.769 1.00 96.94 178 TYR A N 1
ATOM 1295 C CA . TYR A 1 178 ? 11.775 4.088 18.510 1.00 96.94 178 TYR A CA 1
ATOM 1296 C C . TYR A 1 178 ? 11.145 4.941 19.623 1.00 96.94 178 TYR A C 1
ATOM 1298 O O . TYR A 1 178 ? 11.725 5.043 20.702 1.00 96.94 178 TYR A O 1
ATOM 1306 N N . LEU A 1 179 ? 9.977 5.540 19.374 1.00 97.88 179 LEU A N 1
ATOM 1307 C CA . LEU A 1 179 ? 9.300 6.432 20.322 1.00 97.88 179 LEU A CA 1
ATOM 1308 C C . LEU A 1 179 ? 8.435 5.682 21.345 1.00 97.88 179 LEU A C 1
ATOM 1310 O O . LEU A 1 179 ? 8.488 5.991 22.533 1.00 97.88 179 LEU A O 1
ATOM 1314 N N . ASP A 1 180 ? 7.662 4.699 20.886 1.00 95.19 180 ASP A N 1
ATOM 1315 C CA . ASP A 1 180 ? 6.608 4.032 21.659 1.00 95.19 180 ASP A CA 1
ATOM 1316 C C . ASP A 1 180 ? 6.997 2.605 22.099 1.00 95.19 180 ASP A C 1
ATOM 1318 O O . ASP A 1 180 ? 6.318 1.995 22.927 1.00 95.19 180 ASP A O 1
ATOM 1322 N N . GLY A 1 181 ? 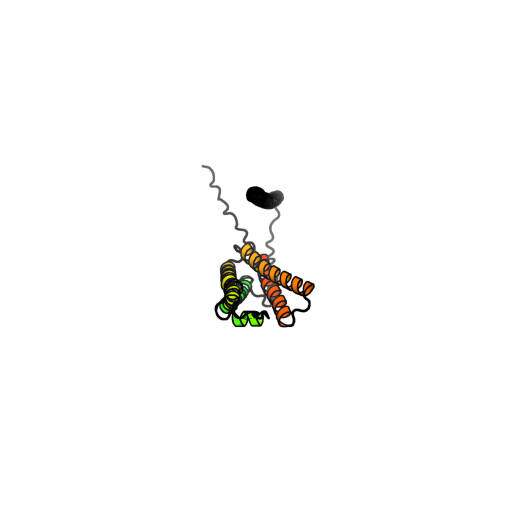8.109 2.063 21.588 1.00 94.44 181 GLY A N 1
ATOM 1323 C CA . GLY A 1 181 ? 8.641 0.752 21.962 1.00 94.44 181 GLY A CA 1
ATOM 1324 C C . GLY A 1 181 ? 8.178 -0.404 21.066 1.00 94.44 181 GLY A C 1
ATOM 1325 O O . GLY A 1 181 ? 7.843 -0.239 19.897 1.00 94.44 181 GLY A O 1
ATOM 1326 N N . ASN A 1 182 ? 8.229 -1.634 21.587 1.00 93.50 182 ASN A N 1
ATOM 1327 C CA . ASN A 1 182 ? 8.036 -2.846 20.783 1.00 93.50 182 ASN A CA 1
ATOM 1328 C C . ASN A 1 182 ? 6.591 -2.964 20.243 1.00 93.50 182 ASN A C 1
ATOM 1330 O O . ASN A 1 182 ? 5.667 -3.122 21.042 1.00 93.50 182 ASN A O 1
ATOM 1334 N N . PRO A 1 183 ? 6.380 -3.002 18.911 1.00 90.75 183 PRO A N 1
ATOM 1335 C CA . PRO A 1 183 ? 5.045 -3.029 18.309 1.00 90.75 183 PRO A CA 1
ATOM 1336 C C . PRO A 1 183 ? 4.424 -4.442 18.268 1.00 90.75 183 PRO A C 1
ATOM 1338 O O . PRO A 1 183 ? 3.353 -4.642 17.692 1.00 90.75 183 PRO A O 1
ATOM 1341 N N . GLY A 1 184 ? 5.106 -5.447 18.832 1.00 91.81 184 GLY A N 1
ATOM 1342 C CA . GLY A 1 184 ? 4.677 -6.843 18.812 1.00 91.81 184 GLY A CA 1
ATOM 1343 C C . GLY A 1 184 ? 4.843 -7.518 17.446 1.00 91.81 184 GLY A C 1
ATOM 1344 O O . GLY A 1 184 ? 5.304 -6.923 16.470 1.00 91.81 184 GLY A O 1
ATOM 1345 N N . LEU A 1 185 ? 4.467 -8.800 17.374 1.00 91.00 185 LEU A N 1
ATOM 1346 C CA . LEU A 1 185 ? 4.632 -9.623 16.168 1.00 91.00 185 LEU A CA 1
ATOM 1347 C C . LEU A 1 185 ? 3.913 -9.042 14.927 1.00 91.00 185 LEU A C 1
ATOM 1349 O O . LEU A 1 185 ? 4.548 -8.979 13.872 1.00 91.00 185 LEU A O 1
ATOM 1353 N N . PRO A 1 186 ? 2.649 -8.565 15.010 1.00 89.62 186 PRO A N 1
ATOM 1354 C CA . PRO A 1 186 ? 1.969 -7.977 13.852 1.00 89.62 186 PRO A CA 1
ATOM 1355 C C . PRO A 1 186 ? 2.657 -6.705 13.343 1.00 89.62 186 PRO A C 1
ATOM 1357 O O . PRO A 1 186 ? 2.752 -6.495 12.135 1.00 89.62 186 PRO A O 1
ATOM 1360 N N . GLY A 1 187 ? 3.193 -5.884 14.251 1.00 91.56 187 GLY A N 1
ATOM 1361 C CA . GLY A 1 187 ? 3.912 -4.663 13.899 1.00 91.56 187 GLY A CA 1
ATOM 1362 C C . GLY A 1 187 ? 5.206 -4.934 13.134 1.00 91.56 187 GLY A C 1
ATOM 1363 O O . GLY A 1 187 ? 5.445 -4.319 12.095 1.00 91.56 187 GLY A O 1
ATOM 1364 N N . TRP A 1 188 ? 6.003 -5.907 13.587 1.00 94.50 188 TRP A N 1
ATOM 1365 C CA . TRP A 1 188 ? 7.200 -6.342 12.857 1.00 94.50 188 TRP A CA 1
ATOM 1366 C C . TRP A 1 188 ? 6.866 -6.966 11.501 1.00 94.50 188 TRP A C 1
ATOM 1368 O O . TRP A 1 188 ? 7.566 -6.709 10.520 1.00 94.50 188 TRP A O 1
ATOM 1378 N N . GLY A 1 189 ? 5.768 -7.724 11.421 1.00 93.94 189 GLY A N 1
ATOM 1379 C CA . GLY A 1 189 ? 5.250 -8.241 10.154 1.00 93.94 189 GLY A CA 1
ATOM 1380 C C . GLY A 1 189 ? 4.916 -7.123 9.164 1.00 93.94 189 GLY A C 1
ATOM 1381 O O . GLY A 1 189 ? 5.300 -7.203 7.997 1.00 93.94 189 GLY A O 1
ATOM 1382 N N . ALA A 1 190 ? 4.276 -6.048 9.632 1.00 92.62 190 ALA A N 1
ATOM 1383 C CA . ALA A 1 190 ? 3.966 -4.887 8.802 1.00 92.62 190 ALA A CA 1
ATOM 1384 C C . ALA A 1 190 ? 5.232 -4.173 8.298 1.00 92.62 190 ALA A C 1
ATOM 1386 O O . ALA A 1 190 ? 5.313 -3.872 7.112 1.00 92.62 190 ALA A O 1
ATOM 1387 N N . VAL A 1 191 ? 6.244 -3.975 9.151 1.00 95.81 191 VAL A N 1
ATOM 1388 C CA . VAL A 1 191 ? 7.537 -3.382 8.749 1.00 95.81 191 VAL A CA 1
ATOM 1389 C C . VAL A 1 191 ? 8.220 -4.223 7.668 1.00 95.81 191 VAL A C 1
ATOM 1391 O O . VAL A 1 191 ? 8.639 -3.692 6.641 1.00 95.81 191 VAL A O 1
ATOM 1394 N N . ALA A 1 192 ? 8.307 -5.543 7.866 1.00 96.38 192 ALA A N 1
ATOM 1395 C CA . ALA A 1 192 ? 8.924 -6.441 6.892 1.00 96.38 192 ALA A CA 1
ATOM 1396 C C . ALA A 1 192 ? 8.177 -6.428 5.550 1.00 96.38 192 ALA A C 1
ATOM 1398 O O . ALA A 1 192 ? 8.798 -6.381 4.486 1.00 96.38 192 ALA A O 1
ATOM 1399 N N . PHE A 1 193 ? 6.845 -6.427 5.598 1.00 95.38 193 PHE A N 1
ATOM 1400 C CA . PHE A 1 193 ? 5.997 -6.336 4.416 1.00 95.38 193 PHE A CA 1
ATOM 1401 C C . PHE A 1 193 ? 6.179 -5.003 3.680 1.00 95.38 193 PHE A C 1
ATOM 1403 O O . PHE A 1 193 ? 6.366 -4.993 2.463 1.00 95.38 193 PHE A O 1
ATOM 1410 N N . GLU A 1 194 ? 6.193 -3.883 4.403 1.00 96.62 194 GLU A N 1
ATOM 1411 C CA . GLU A 1 194 ? 6.357 -2.559 3.804 1.00 96.62 194 GLU A CA 1
ATOM 1412 C C . GLU A 1 194 ? 7.729 -2.384 3.155 1.00 96.62 194 GLU A C 1
ATOM 1414 O O . GLU A 1 194 ? 7.827 -1.878 2.032 1.00 96.62 194 GLU A O 1
ATOM 1419 N N . LEU A 1 195 ? 8.776 -2.873 3.820 1.00 97.38 195 LEU A N 1
ATOM 1420 C CA . LEU A 1 195 ? 10.131 -2.889 3.283 1.00 97.38 195 LEU A CA 1
ATOM 1421 C C . LEU A 1 195 ? 10.227 -3.755 2.021 1.00 97.38 195 LEU A C 1
ATOM 1423 O O . LEU A 1 195 ? 10.858 -3.349 1.045 1.00 97.38 195 LEU A O 1
ATOM 1427 N N . MET A 1 196 ? 9.587 -4.927 2.017 1.00 97.12 196 MET A N 1
ATOM 1428 C CA . MET A 1 196 ? 9.592 -5.842 0.875 1.00 97.12 196 MET A CA 1
ATOM 1429 C C . MET A 1 196 ? 8.890 -5.231 -0.341 1.00 97.12 196 MET A C 1
ATOM 1431 O O . MET A 1 196 ? 9.463 -5.206 -1.430 1.00 97.12 196 MET A O 1
ATOM 1435 N N . ILE A 1 197 ? 7.672 -4.713 -0.164 1.00 96.69 197 ILE A N 1
ATOM 1436 C CA . ILE A 1 197 ? 6.878 -4.116 -1.245 1.00 96.69 197 ILE A CA 1
ATOM 1437 C C . ILE A 1 197 ? 7.539 -2.833 -1.762 1.00 96.69 197 ILE A C 1
ATOM 1439 O O . ILE A 1 197 ? 7.734 -2.677 -2.972 1.00 96.69 197 ILE A O 1
ATOM 1443 N N . GLY A 1 198 ? 7.938 -1.938 -0.853 1.00 95.12 198 GLY A N 1
ATOM 1444 C CA . GLY A 1 198 ? 8.607 -0.688 -1.203 1.00 95.12 198 GLY A CA 1
ATOM 1445 C C . GLY A 1 198 ? 9.949 -0.923 -1.892 1.00 95.12 198 GLY A C 1
ATOM 1446 O O . GLY A 1 198 ? 10.207 -0.370 -2.963 1.00 95.12 198 GLY A O 1
ATOM 1447 N N . GLY A 1 199 ? 10.770 -1.813 -1.331 1.00 95.94 199 GLY A N 1
ATOM 1448 C CA . GLY A 1 199 ? 12.059 -2.200 -1.897 1.00 95.94 199 GLY A CA 1
ATOM 1449 C C . GLY A 1 199 ? 11.922 -2.846 -3.275 1.00 95.94 199 GLY A C 1
ATOM 1450 O O . GLY A 1 199 ? 12.636 -2.460 -4.201 1.00 95.94 199 GLY A O 1
ATOM 1451 N N . ALA A 1 200 ? 10.968 -3.765 -3.455 1.00 94.38 200 ALA A N 1
ATOM 1452 C CA . ALA A 1 200 ? 10.724 -4.408 -4.745 1.00 94.38 200 ALA A CA 1
ATOM 1453 C C . ALA A 1 200 ? 10.363 -3.389 -5.837 1.00 94.38 200 ALA A C 1
ATOM 1455 O O . ALA A 1 200 ? 10.931 -3.443 -6.930 1.00 94.38 200 ALA A O 1
ATOM 1456 N N . LEU A 1 201 ? 9.475 -2.431 -5.551 1.00 94.31 201 LEU A N 1
ATOM 1457 C CA . LEU A 1 201 ? 9.077 -1.410 -6.528 1.00 94.31 201 LEU A CA 1
ATOM 1458 C C . LEU A 1 201 ? 10.212 -0.450 -6.882 1.00 94.31 201 LEU A C 1
ATOM 1460 O O . LEU A 1 201 ? 10.375 -0.120 -8.058 1.00 94.31 201 LEU A O 1
ATOM 1464 N N . VAL A 1 202 ? 11.020 -0.038 -5.902 1.00 96.06 202 VAL A N 1
ATOM 1465 C CA . VAL A 1 202 ? 12.201 0.799 -6.159 1.00 96.06 202 VAL A CA 1
ATOM 1466 C C . VAL A 1 202 ? 13.205 0.043 -7.027 1.00 96.06 202 VAL A C 1
ATOM 1468 O O . VAL A 1 202 ? 13.637 0.560 -8.054 1.00 96.06 202 VAL A O 1
ATOM 1471 N N . VAL A 1 203 ? 13.511 -1.214 -6.693 1.00 93.81 203 VAL A N 1
ATOM 1472 C CA . VAL A 1 203 ? 14.428 -2.048 -7.487 1.00 93.81 203 VAL A CA 1
ATOM 1473 C C . VAL A 1 203 ? 13.915 -2.240 -8.916 1.00 93.81 203 VAL A C 1
ATOM 1475 O O . VAL A 1 203 ? 14.700 -2.160 -9.861 1.00 93.81 203 VAL A O 1
ATOM 1478 N N . VAL A 1 204 ? 12.612 -2.464 -9.103 1.00 91.50 204 VAL A N 1
ATOM 1479 C CA . VAL A 1 204 ? 12.015 -2.569 -10.442 1.00 91.50 204 VAL A CA 1
ATOM 1480 C C . VAL A 1 204 ? 12.129 -1.250 -11.210 1.00 91.50 204 VAL A C 1
ATOM 1482 O O . VAL A 1 204 ? 12.464 -1.275 -12.395 1.00 91.50 204 VAL A O 1
ATOM 1485 N N . ALA A 1 205 ? 11.896 -0.112 -10.552 1.00 91.69 205 ALA A N 1
ATOM 1486 C CA . ALA A 1 205 ? 12.013 1.202 -11.177 1.00 91.69 205 ALA A CA 1
ATOM 1487 C C . ALA A 1 205 ? 13.447 1.496 -11.657 1.00 91.69 205 ALA A C 1
ATOM 1489 O O . ALA A 1 205 ? 13.616 2.049 -12.745 1.00 91.69 205 ALA A O 1
ATOM 1490 N N . GLU A 1 206 ? 14.471 1.083 -10.899 1.00 90.50 206 GLU A N 1
ATOM 1491 C CA . GLU A 1 206 ? 15.879 1.247 -11.299 1.00 90.50 206 GLU A CA 1
ATOM 1492 C C . GLU A 1 206 ? 16.299 0.283 -12.412 1.00 90.50 206 GLU A C 1
ATOM 1494 O O . GLU A 1 206 ? 17.046 0.654 -13.317 1.00 90.50 206 GLU A O 1
ATOM 1499 N N . ARG A 1 207 ? 15.825 -0.967 -12.357 1.00 86.12 207 ARG A N 1
ATOM 1500 C CA . ARG A 1 207 ? 16.230 -2.031 -13.292 1.00 86.12 207 ARG A CA 1
ATOM 1501 C C . ARG A 1 207 ? 15.476 -2.019 -14.617 1.00 86.12 207 ARG A C 1
ATOM 1503 O O . ARG A 1 207 ? 15.769 -2.844 -15.483 1.00 86.12 207 ARG A O 1
ATOM 1510 N N . ALA A 1 208 ? 14.503 -1.130 -14.795 1.00 74.69 208 ALA A N 1
ATOM 1511 C CA . ALA A 1 208 ? 13.861 -0.957 -16.087 1.00 74.69 208 ALA A CA 1
ATOM 1512 C C . ALA A 1 208 ? 14.935 -0.525 -17.117 1.00 74.69 208 ALA A C 1
ATOM 1514 O O . ALA A 1 208 ? 15.632 0.465 -16.883 1.00 74.69 208 ALA A O 1
ATOM 1515 N N . PRO A 1 209 ? 15.134 -1.250 -18.234 1.00 60.50 209 PRO A N 1
ATOM 1516 C CA . PRO A 1 209 ? 16.161 -0.909 -19.218 1.00 60.50 209 PRO A CA 1
ATOM 1517 C C . PRO A 1 209 ? 15.846 0.446 -19.856 1.00 60.50 209 PRO A C 1
ATOM 1519 O O . PRO A 1 209 ? 14.694 0.731 -20.185 1.00 60.50 209 PRO A O 1
ATOM 1522 N N . VAL A 1 210 ? 16.840 1.335 -19.962 1.00 59.09 210 VAL A N 1
ATOM 1523 C CA . VAL A 1 210 ? 16.681 2.600 -20.701 1.00 59.09 210 VAL A CA 1
ATOM 1524 C C . VAL A 1 210 ? 16.627 2.226 -22.170 1.00 59.09 210 VAL A C 1
ATOM 1526 O O . VAL A 1 210 ? 17.645 1.861 -22.748 1.00 59.09 210 VAL A O 1
ATOM 1529 N N . VAL A 1 211 ? 15.437 2.278 -22.765 1.00 57.19 211 VAL A N 1
ATOM 1530 C CA . VAL A 1 211 ? 15.342 2.319 -24.220 1.00 57.19 211 VAL A CA 1
ATOM 1531 C C . VAL A 1 211 ? 15.863 3.699 -24.592 1.00 57.19 211 VAL A C 1
ATOM 1533 O O . VAL A 1 211 ? 15.160 4.695 -24.426 1.00 57.19 211 VAL A O 1
ATOM 1536 N N . LEU A 1 212 ? 17.138 3.774 -24.980 1.00 50.16 212 LEU A N 1
ATOM 1537 C CA . LEU A 1 212 ? 17.636 4.922 -25.722 1.00 50.16 212 LEU A CA 1
ATOM 1538 C C . LEU A 1 212 ? 16.799 4.936 -26.992 1.00 50.16 212 LEU A C 1
ATOM 1540 O O . LEU A 1 212 ? 16.954 4.081 -27.856 1.00 50.16 212 LEU A O 1
ATOM 1544 N N . GLN A 1 213 ? 15.816 5.825 -27.024 1.00 52.78 213 GLN A N 1
ATOM 1545 C CA . GLN A 1 213 ? 15.033 6.070 -28.212 1.00 52.78 213 GLN A CA 1
ATOM 1546 C C . GLN A 1 213 ? 16.031 6.631 -29.217 1.00 52.78 213 GLN A C 1
ATOM 1548 O O . GLN A 1 213 ? 16.438 7.785 -29.092 1.00 52.78 213 GLN A O 1
ATOM 1553 N N . GLU A 1 214 ? 16.528 5.771 -30.111 1.00 51.56 214 GLU A N 1
ATOM 1554 C CA . GLU A 1 214 ? 17.341 6.197 -31.240 1.00 51.56 214 GLU A CA 1
ATOM 1555 C C . GLU A 1 214 ? 16.548 7.313 -31.904 1.00 51.56 214 GLU A C 1
ATOM 1557 O O . GLU A 1 214 ? 15.422 7.105 -32.369 1.00 51.56 214 GLU A O 1
ATOM 1562 N N . ALA A 1 215 ? 17.075 8.537 -31.821 1.00 52.81 215 ALA A N 1
ATOM 1563 C CA . ALA A 1 215 ? 16.503 9.649 -32.545 1.00 52.81 215 ALA A CA 1
ATOM 1564 C C . ALA A 1 215 ? 16.375 9.171 -33.994 1.00 52.81 215 ALA A C 1
ATOM 1566 O O . ALA A 1 215 ? 17.362 8.636 -34.510 1.00 52.81 215 ALA A O 1
ATOM 1567 N N . PRO A 1 216 ? 15.201 9.292 -34.642 1.00 57.22 216 PRO A N 1
ATOM 1568 C CA . PRO A 1 216 ? 15.126 9.023 -36.062 1.00 57.22 216 PRO A CA 1
ATOM 1569 C C . PRO A 1 216 ? 16.172 9.931 -36.692 1.00 57.22 216 PRO A C 1
ATOM 1571 O O . PRO A 1 216 ? 16.040 11.155 -36.638 1.00 57.22 216 PRO A O 1
ATOM 1574 N N . LEU A 1 217 ? 17.258 9.325 -37.181 1.00 58.69 217 LEU A N 1
ATOM 1575 C CA . LEU A 1 217 ? 18.235 9.982 -38.025 1.00 58.69 217 LEU A CA 1
ATOM 1576 C C . LEU A 1 217 ? 17.396 10.567 -39.148 1.00 58.69 217 LEU A C 1
ATOM 1578 O O . LEU A 1 217 ? 16.926 9.839 -40.021 1.00 58.69 217 LEU A O 1
ATOM 1582 N N . ALA A 1 218 ? 17.109 11.864 -39.050 1.00 62.00 218 ALA A N 1
ATOM 1583 C CA . ALA A 1 218 ? 16.547 12.620 -40.138 1.00 62.00 218 ALA A CA 1
ATOM 1584 C C . ALA A 1 218 ? 17.560 12.432 -41.258 1.00 62.00 218 ALA A C 1
ATOM 1586 O O . ALA A 1 218 ? 18.657 12.987 -41.209 1.00 62.00 218 ALA A O 1
ATOM 1587 N N . VAL A 1 219 ? 17.231 11.538 -42.190 1.00 64.69 219 VAL A N 1
ATOM 1588 C CA . VAL A 1 219 ? 17.973 11.353 -43.424 1.00 64.69 219 VAL A CA 1
ATOM 1589 C C . VAL A 1 219 ? 17.878 12.709 -44.095 1.00 64.69 219 VAL A C 1
ATOM 1591 O O . VAL A 1 219 ? 16.845 13.056 -44.665 1.00 64.69 219 VAL A O 1
ATOM 1594 N N . ALA A 1 220 ? 18.908 13.528 -43.894 1.00 62.78 220 ALA A N 1
ATOM 1595 C CA . ALA A 1 220 ? 19.059 14.793 -44.570 1.00 62.78 220 ALA A CA 1
ATOM 1596 C C . ALA A 1 220 ? 19.009 14.461 -46.060 1.00 62.78 220 ALA A C 1
ATOM 1598 O O . ALA A 1 220 ? 19.904 13.798 -46.585 1.00 62.78 220 ALA A O 1
ATOM 1599 N N . ALA A 1 221 ? 17.903 14.827 -46.707 1.00 69.00 221 ALA A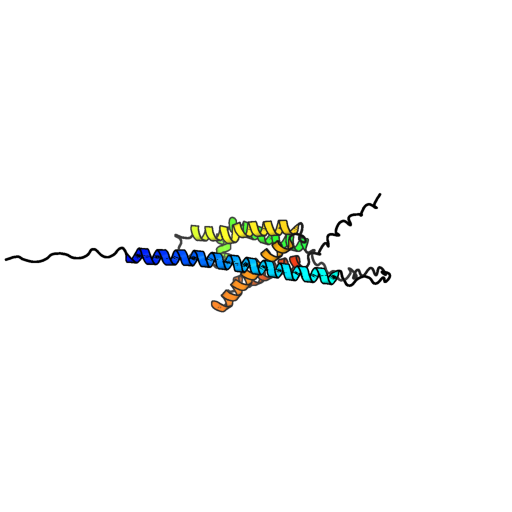 N 1
ATOM 1600 C CA . ALA A 1 221 ? 17.790 14.713 -48.146 1.00 69.00 221 ALA A CA 1
ATOM 1601 C C . ALA A 1 221 ? 18.962 15.497 -48.762 1.00 69.00 221 ALA A C 1
ATOM 1603 O O . ALA A 1 221 ? 19.228 16.619 -48.313 1.00 69.00 221 ALA A O 1
ATOM 1604 N N . PRO A 1 222 ? 19.699 14.923 -49.728 1.00 69.12 222 PRO A N 1
ATOM 1605 C CA . PRO A 1 222 ? 20.774 15.650 -50.384 1.00 69.12 222 PRO A CA 1
ATOM 1606 C C . PRO A 1 222 ? 20.209 16.909 -51.071 1.00 69.12 222 PRO A C 1
ATOM 1608 O O . PRO A 1 222 ? 19.083 16.863 -51.580 1.00 69.12 222 PRO A O 1
ATOM 1611 N N . PRO A 1 223 ? 20.948 18.034 -51.056 1.00 76.50 223 PRO A N 1
ATOM 1612 C CA . PRO A 1 223 ? 20.520 19.264 -51.719 1.00 76.50 223 PRO A CA 1
ATOM 1613 C C . PRO A 1 223 ? 20.397 19.066 -53.246 1.00 76.50 223 PRO A C 1
ATOM 1615 O O . PRO A 1 223 ? 21.107 18.215 -53.788 1.00 76.50 223 PRO A O 1
ATOM 1618 N N . PRO A 1 224 ? 19.492 19.815 -53.913 1.00 77.44 224 PRO A N 1
ATOM 1619 C CA . PRO A 1 224 ? 19.230 19.709 -55.351 1.00 77.44 224 PRO A CA 1
ATOM 1620 C C . PRO A 1 224 ? 20.387 20.200 -56.228 1.00 77.44 224 PRO A C 1
ATOM 1622 O O . PRO A 1 224 ? 21.134 21.103 -55.783 1.00 77.44 224 PRO A O 1
#

Sequence (224 aa):
MSSISSAACSTSTSSKRRARSSSAVRRVHAKKSASYAAALSVDAILRDRRDFTTSLYEGRADGATAKVVDGRPPDCIRGGIMTPRVTAIVVAFVILLLGVAGLIYPERILGLLGFAVQNPAHAAAALGEVRATYGGLFVIMGLAALLAAFDPVSNRGRLRLIGLLWLGACAGRLLGVYLDGNPGLPGWGAVAFELMIGGALVVVAERAPVVLQEAPLAVAAPPP

pLDDT: mean 77.52, std 19.16, range [42.78, 98.12]